Protein AF-A0ABC8T215-F1 (afdb_monomer_lite)

InterPro domains:
  IPR027417 P-loop containing nucleoside triphosphate hydrolase [G3DSA:3.40.50.300] (156-188)
  IPR051701 Mitochondrial Outer Membrane Translocase MSP1 Subfamily [PTHR45644] (25-192)

Radius of gyration: 30.31 Å; chains: 1; bounding box: 76×56×86 Å

pLDDT: mean 80.02, std 11.25, range [50.09, 96.06]

Secondary structure (DSSP, 8-state):
--HHHHHHHHHHHHHHHHHHHHHHHHHHHHHHHHHHHHHHHHHHHHHHHHHHHHHHHHHHHHTT---TTGGG---TT----HHHHHHHHHHHHHHHHHH-SS--TT-S---HHHHHHHHHHHHHHHH--SSSGGGT--SHHHHHHHTTPPPTTT----GGGS-S-HHHHHHHIIIIIHHHH-HHHHSS-STT-

Structure (mmCIF, N/CA/C/O backbone):
data_AF-A0ABC8T215-F1
#
_entry.id   AF-A0ABC8T215-F1
#
loop_
_atom_site.group_PDB
_atom_site.id
_atom_site.type_symbol
_atom_site.label_atom_id
_atom_site.label_alt_id
_atom_site.label_comp_id
_atom_site.label_asym_id
_atom_site.label_entity_id
_atom_site.label_seq_id
_atom_site.pdbx_PDB_ins_code
_atom_site.Cartn_x
_atom_site.Cartn_y
_atom_site.Cartn_z
_atom_site.occupancy
_atom_site.B_iso_or_equiv
_atom_site.au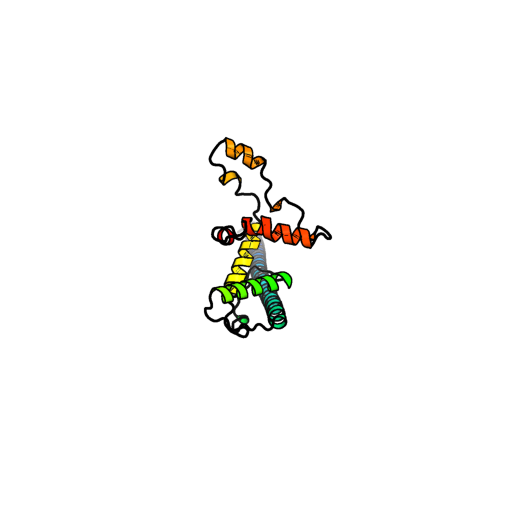th_seq_id
_atom_site.auth_comp_id
_atom_site.auth_asym_id
_atom_site.auth_atom_id
_atom_site.pdbx_PDB_model_num
ATOM 1 N N . MET A 1 1 ? -45.509 27.791 62.511 1.00 56.78 1 MET A N 1
ATOM 2 C CA . MET A 1 1 ? -45.184 27.344 61.139 1.00 56.78 1 MET A CA 1
ATOM 3 C C . MET A 1 1 ? -46.486 27.218 60.377 1.00 56.78 1 MET A C 1
ATOM 5 O O . MET A 1 1 ? -47.365 26.510 60.849 1.00 56.78 1 MET A O 1
ATOM 9 N N . THR A 1 2 ? -46.656 27.959 59.284 1.00 66.62 2 THR A N 1
ATOM 10 C CA . THR A 1 2 ? -47.876 27.914 58.463 1.00 66.62 2 THR A CA 1
ATOM 11 C C . THR A 1 2 ? -47.837 26.691 57.544 1.00 66.62 2 THR A C 1
ATOM 13 O O . THR A 1 2 ? -46.769 26.309 57.067 1.00 66.62 2 THR A O 1
ATOM 16 N N . LEU A 1 3 ? -48.988 26.067 57.284 1.00 64.69 3 LEU A N 1
ATOM 17 C CA . LEU A 1 3 ? -49.103 24.888 56.408 1.00 64.69 3 LEU A CA 1
ATOM 18 C C . LEU A 1 3 ? -48.486 25.119 55.015 1.00 64.69 3 LEU A C 1
ATOM 20 O O . LEU A 1 3 ? -47.914 24.196 54.444 1.00 64.69 3 LEU A O 1
ATOM 24 N N . GLU A 1 4 ? -48.497 26.358 54.519 1.00 67.12 4 GLU A N 1
ATOM 25 C CA . GLU A 1 4 ? -47.847 26.743 53.259 1.00 67.12 4 GLU A CA 1
ATOM 26 C C . GLU A 1 4 ? -46.318 26.597 53.283 1.00 67.12 4 GLU A C 1
ATOM 28 O O . GLU A 1 4 ? -45.726 26.144 52.304 1.00 67.12 4 GLU A O 1
ATOM 33 N N . THR A 1 5 ? -45.661 26.912 54.407 1.00 68.44 5 THR A N 1
ATOM 34 C CA . THR A 1 5 ? -44.199 26.743 54.533 1.00 68.44 5 THR A CA 1
ATOM 35 C C . THR A 1 5 ? -43.787 25.271 54.531 1.00 68.44 5 THR A C 1
ATOM 37 O O . THR A 1 5 ? -42.777 24.914 53.925 1.00 68.44 5 THR A O 1
ATOM 40 N N . LEU A 1 6 ? -44.603 24.401 55.134 1.00 64.12 6 LEU A N 1
ATOM 41 C CA . LEU A 1 6 ? -44.407 22.949 55.109 1.00 64.12 6 LEU A CA 1
ATOM 42 C C . LEU A 1 6 ? -44.653 22.368 53.712 1.00 64.12 6 LEU A C 1
ATOM 44 O O . LEU A 1 6 ? -43.887 21.521 53.257 1.00 64.12 6 LEU A O 1
ATOM 48 N N . PHE A 1 7 ? -45.682 22.849 53.011 1.00 70.44 7 PHE A N 1
ATOM 49 C CA . PHE A 1 7 ? -46.003 22.387 51.663 1.00 70.44 7 PHE A CA 1
ATOM 50 C C . PHE A 1 7 ? -44.918 22.781 50.649 1.00 70.44 7 PHE A C 1
ATOM 52 O O . PHE A 1 7 ? -44.464 21.940 49.878 1.00 70.44 7 PHE A O 1
ATOM 59 N N . SER A 1 8 ? -44.431 24.024 50.706 1.00 72.75 8 SER A N 1
ATOM 60 C CA . SER A 1 8 ? -43.348 24.520 49.844 1.00 72.75 8 SER A CA 1
ATOM 61 C C . SER A 1 8 ? -42.015 23.802 50.102 1.00 72.75 8 SER A C 1
ATOM 63 O O . SER A 1 8 ? -41.336 23.382 49.164 1.00 72.75 8 SER A O 1
ATOM 65 N N . SER A 1 9 ? -41.668 23.567 51.374 1.00 73.38 9 SER A N 1
ATOM 66 C CA . SER A 1 9 ? -40.451 22.834 51.749 1.00 73.38 9 SER A CA 1
ATOM 67 C C . SER A 1 9 ? -40.479 21.370 51.287 1.00 73.38 9 SER A C 1
ATOM 69 O O . SER A 1 9 ? -39.498 20.881 50.719 1.00 73.38 9 SER A O 1
ATOM 71 N N . ASN A 1 10 ? -41.614 20.681 51.448 1.00 77.19 10 ASN A N 1
ATOM 72 C CA . ASN A 1 10 ? -41.783 19.304 50.973 1.00 77.19 10 ASN A CA 1
ATOM 73 C C . ASN A 1 10 ? -41.814 19.210 49.439 1.00 77.19 10 ASN A C 1
ATOM 75 O O . ASN A 1 10 ? -41.289 18.259 48.865 1.00 77.19 10 ASN A O 1
ATOM 79 N N . PHE A 1 11 ? -42.378 20.209 48.758 1.00 80.38 11 PHE A N 1
ATOM 80 C CA . PHE A 1 11 ? -42.387 20.266 47.299 1.00 80.38 11 PHE A CA 1
ATOM 81 C C . PHE A 1 11 ? -40.968 20.428 46.731 1.00 80.38 11 PHE A C 1
ATOM 83 O O . PHE A 1 11 ? -40.556 19.668 45.855 1.00 80.38 11 PHE A O 1
ATOM 90 N N . PHE A 1 12 ? -40.185 21.369 47.266 1.00 75.00 12 PHE A N 1
ATOM 91 C CA . PHE A 1 12 ? -38.831 21.645 46.778 1.00 75.00 12 PHE A CA 1
ATOM 92 C C . PHE A 1 12 ? -37.864 20.477 47.035 1.00 75.00 12 PHE A C 1
ATOM 94 O O . PHE A 1 12 ? -37.028 20.154 46.191 1.00 75.00 12 PHE A O 1
ATOM 101 N N . THR A 1 13 ? -38.006 19.795 48.175 1.00 75.81 13 THR A N 1
ATOM 102 C CA . THR A 1 13 ? -37.209 18.601 48.503 1.00 75.81 13 THR A CA 1
ATOM 103 C C . THR A 1 13 ? -37.568 17.402 47.624 1.00 75.81 13 THR A C 1
ATOM 105 O O . THR A 1 13 ? -36.664 16.708 47.156 1.00 75.81 13 THR A O 1
ATOM 108 N N . PHE A 1 14 ? -38.854 17.183 47.330 1.00 79.38 14 PHE A N 1
ATOM 109 C CA . PHE A 1 14 ? -39.299 16.101 46.448 1.00 79.38 14 PHE A CA 1
ATOM 110 C C . PHE A 1 14 ? -38.802 16.285 45.007 1.00 79.38 14 PHE A C 1
ATOM 112 O O . PHE A 1 14 ? -38.178 15.381 44.448 1.00 79.38 14 PHE A O 1
ATOM 119 N N . PHE A 1 15 ? -38.997 17.471 44.422 1.00 73.75 15 PHE A N 1
ATOM 120 C CA . PHE A 1 15 ? -38.524 17.763 43.064 1.00 73.75 15 PHE A CA 1
ATOM 121 C C . PHE A 1 15 ? -36.993 17.785 42.966 1.00 73.75 15 PHE A C 1
ATOM 123 O O . PHE A 1 15 ? -36.441 17.261 42.000 1.00 73.75 15 PHE A O 1
ATOM 130 N N . GLY A 1 16 ? -36.293 18.305 43.982 1.00 75.06 16 GLY A N 1
ATOM 131 C CA . GLY A 1 16 ? -34.831 18.235 44.056 1.00 75.06 16 GLY A CA 1
ATOM 132 C C . GLY A 1 16 ? -34.307 16.795 44.117 1.00 75.06 16 GLY A C 1
ATOM 133 O O . GLY A 1 16 ? -33.322 16.464 43.457 1.00 75.06 16 GLY A O 1
ATOM 134 N N . SER A 1 17 ? -34.994 15.909 44.847 1.00 75.81 17 SER A N 1
ATOM 135 C CA . SER A 1 17 ? -34.664 14.480 44.893 1.00 75.81 17 SER A CA 1
ATOM 136 C C . SER A 1 17 ? -34.900 13.793 43.542 1.00 75.81 17 SER A C 1
ATOM 138 O O . SER A 1 17 ? -34.036 13.048 43.078 1.00 75.81 17 SER A O 1
ATOM 140 N N . MET A 1 18 ? -36.016 14.096 42.871 1.00 75.06 18 MET A N 1
ATOM 141 C CA . MET A 1 18 ? -36.360 13.548 41.553 1.00 75.06 18 MET A CA 1
ATOM 142 C C . MET A 1 18 ? -35.355 13.974 40.469 1.00 75.06 18 MET A C 1
ATOM 144 O O . MET A 1 18 ? -34.845 13.122 39.744 1.00 75.06 18 MET A O 1
ATOM 148 N N . ALA A 1 19 ? -34.976 15.256 40.429 1.00 72.19 19 ALA A N 1
ATOM 149 C CA . ALA A 1 19 ? -33.953 15.770 39.514 1.00 72.19 19 ALA A CA 1
ATOM 150 C C . ALA A 1 19 ? -32.553 15.184 39.794 1.00 72.19 19 ALA A C 1
ATOM 152 O O . ALA A 1 19 ? -31.769 14.950 38.870 1.00 72.19 19 ALA A O 1
ATOM 153 N N . GLY A 1 20 ? -32.228 14.913 41.065 1.00 70.62 20 GLY A N 1
ATOM 154 C CA . GLY A 1 20 ? -31.000 14.214 41.455 1.00 70.62 20 GLY A CA 1
ATOM 155 C C . GLY A 1 20 ? -30.987 12.740 41.029 1.00 70.62 20 GLY A C 1
ATOM 156 O O . GLY A 1 20 ? -29.956 12.230 40.590 1.00 70.62 20 GLY A O 1
ATOM 157 N N . LEU A 1 21 ? -32.134 12.060 41.109 1.00 73.31 21 LEU A N 1
ATOM 158 C CA . LEU A 1 21 ? -32.327 10.693 40.613 1.00 73.31 21 LEU A CA 1
ATOM 159 C C . LEU A 1 21 ? -32.207 10.616 39.084 1.00 73.31 21 LEU A C 1
ATOM 161 O O . LEU A 1 21 ? -31.536 9.713 38.586 1.00 73.31 21 LEU A O 1
ATOM 165 N N . GLU A 1 22 ? -32.791 11.566 38.350 1.00 71.12 22 GLU A N 1
ATOM 166 C CA . GLU A 1 22 ? -32.666 11.661 36.888 1.00 71.12 22 GLU A CA 1
ATOM 167 C C . GLU A 1 22 ? -31.228 11.948 36.441 1.00 71.12 22 GLU A C 1
ATOM 169 O O . GLU A 1 22 ? -30.714 11.237 35.580 1.00 71.12 22 GLU A O 1
ATOM 174 N N . ASN A 1 23 ? -30.529 12.900 37.073 1.00 71.12 23 ASN A N 1
ATOM 175 C CA . ASN A 1 23 ? -29.113 13.166 36.779 1.00 71.12 23 ASN A CA 1
ATOM 176 C C . ASN A 1 23 ? -28.223 11.951 37.060 1.00 71.12 23 ASN A C 1
ATOM 178 O O . ASN A 1 23 ? -27.369 11.592 36.252 1.00 71.12 23 ASN A O 1
ATOM 182 N N . LYS A 1 24 ? -28.447 11.263 38.184 1.00 74.00 24 LYS A N 1
ATOM 183 C CA . LYS A 1 24 ? -27.704 10.043 38.522 1.00 74.00 24 LYS A CA 1
ATOM 184 C C . LYS A 1 24 ? -27.986 8.906 37.534 1.00 74.00 24 LYS A C 1
ATOM 186 O O . LYS A 1 24 ? -27.103 8.088 37.278 1.00 74.00 24 LYS A O 1
ATOM 191 N N . LYS A 1 25 ? -29.203 8.845 36.987 1.00 76.81 25 LYS A N 1
ATOM 192 C CA . LYS A 1 25 ? -29.595 7.877 35.957 1.00 76.81 25 LYS A CA 1
ATOM 193 C C . LYS A 1 25 ? -28.922 8.188 34.613 1.00 76.81 25 LYS A C 1
ATOM 195 O O . LYS A 1 25 ? -28.359 7.265 34.036 1.00 76.81 25 LYS A O 1
ATOM 200 N N . MET A 1 26 ? -28.893 9.455 34.187 1.00 68.88 26 MET A N 1
ATOM 201 C CA . MET A 1 26 ? -28.175 9.900 32.981 1.00 68.88 26 MET A CA 1
ATOM 202 C C . MET A 1 26 ? -26.669 9.632 33.070 1.00 68.88 26 MET A C 1
ATOM 204 O O . MET A 1 26 ? -26.107 9.032 32.161 1.00 68.88 26 MET A O 1
ATOM 208 N N . GLN A 1 27 ? -26.025 9.965 34.195 1.00 76.56 27 GLN A N 1
ATOM 209 C CA . GLN A 1 27 ? -24.590 9.712 34.380 1.00 76.56 27 GLN A CA 1
ATOM 210 C C . GLN A 1 27 ? -24.249 8.218 34.259 1.00 76.56 27 GLN A C 1
ATOM 212 O O . GLN A 1 27 ? -23.263 7.835 33.634 1.00 76.56 27 GLN A O 1
ATOM 217 N N . LYS A 1 28 ? -25.099 7.352 34.828 1.00 81.25 28 LYS A N 1
ATOM 218 C CA . LYS A 1 28 ? -24.927 5.896 34.762 1.00 81.25 28 LYS A CA 1
ATOM 219 C C . LYS A 1 28 ? -25.089 5.354 33.336 1.00 81.25 28 LYS A C 1
ATOM 221 O O . LYS A 1 28 ? -24.429 4.380 32.982 1.00 81.25 28 LYS A O 1
ATOM 226 N N . GLU A 1 29 ? -25.972 5.953 32.542 1.00 85.81 29 GLU A N 1
ATOM 227 C CA . GLU A 1 29 ? -26.183 5.604 31.135 1.00 85.81 29 GLU A CA 1
ATOM 228 C C . GLU A 1 29 ? -25.007 6.053 30.255 1.00 85.81 29 GLU A C 1
ATOM 230 O O . GLU A 1 29 ? -24.531 5.267 29.437 1.00 85.81 29 GLU A O 1
ATOM 235 N N . GLU A 1 30 ? -24.459 7.250 30.483 1.00 85.25 30 GLU A N 1
ATOM 236 C CA . GLU A 1 30 ? -23.243 7.720 29.806 1.00 85.25 30 GLU A CA 1
ATOM 237 C C . GLU A 1 30 ? -22.021 6.845 30.121 1.00 85.25 30 GLU A C 1
ATOM 239 O O . GLU A 1 30 ? -21.269 6.474 29.215 1.00 85.25 30 GLU A O 1
ATOM 244 N N . ASP A 1 31 ? -21.832 6.457 31.386 1.00 88.69 31 ASP A N 1
ATOM 245 C CA . ASP A 1 31 ? -20.744 5.561 31.794 1.00 88.69 31 ASP A CA 1
ATOM 246 C C . ASP A 1 31 ? -20.887 4.165 31.168 1.00 88.69 31 ASP A C 1
ATOM 248 O O . ASP A 1 31 ? -19.897 3.558 30.734 1.00 88.69 31 ASP A O 1
ATOM 252 N N . LEU A 1 32 ? -22.122 3.662 31.073 1.00 89.56 32 LEU A N 1
ATOM 253 C CA . LEU A 1 32 ? -22.427 2.408 30.390 1.00 89.56 32 LEU A CA 1
ATOM 254 C C . LEU A 1 32 ? -22.115 2.510 28.892 1.00 89.56 32 LEU A C 1
ATOM 256 O O . LEU A 1 32 ? -21.432 1.636 28.356 1.00 89.56 32 LEU A O 1
ATOM 260 N N . LEU A 1 33 ? -22.540 3.592 28.235 1.00 87.56 33 LEU A N 1
ATOM 261 C CA . LEU A 1 33 ? -22.282 3.839 26.817 1.00 87.56 33 LEU A CA 1
ATOM 262 C C . LEU A 1 33 ? -20.782 3.965 26.534 1.00 87.56 33 LEU A C 1
ATOM 264 O O . LEU A 1 33 ? -20.272 3.395 25.571 1.00 87.56 33 LEU A O 1
ATOM 268 N N . ARG A 1 34 ? -20.042 4.657 27.403 1.00 89.25 34 ARG A N 1
ATOM 269 C CA . ARG A 1 34 ? -18.585 4.780 27.303 1.00 89.25 34 ARG A CA 1
ATOM 270 C C . ARG A 1 34 ? -17.894 3.426 27.429 1.00 89.25 34 ARG A C 1
ATOM 272 O O . ARG A 1 34 ? -16.933 3.163 26.709 1.00 89.25 34 ARG A O 1
ATOM 279 N N . THR A 1 35 ? -18.361 2.582 28.343 1.00 91.94 35 THR A N 1
ATOM 280 C CA . THR A 1 35 ? -17.820 1.231 28.542 1.00 91.94 35 THR A CA 1
ATOM 281 C C . THR A 1 35 ? -18.122 0.345 27.336 1.00 91.94 35 THR A C 1
ATOM 283 O O . THR A 1 35 ? -17.221 -0.311 26.821 1.00 91.94 35 THR A O 1
ATOM 286 N N . PHE A 1 36 ? -19.353 0.402 26.825 1.00 92.44 36 PHE A N 1
ATOM 287 C CA . PHE A 1 36 ? -19.765 -0.316 25.625 1.00 92.44 36 PHE A CA 1
ATOM 288 C C . PHE A 1 36 ? -18.961 0.109 24.390 1.00 92.44 36 PHE A C 1
ATOM 290 O O . PHE A 1 36 ? -18.405 -0.742 23.707 1.00 92.44 36 PHE A O 1
ATOM 297 N N . ASN A 1 37 ? -18.804 1.412 24.141 1.00 92.00 37 ASN A N 1
ATOM 298 C CA . ASN A 1 37 ? -18.012 1.912 23.012 1.00 92.00 37 ASN A CA 1
ATOM 299 C C . ASN A 1 37 ? -16.548 1.463 23.087 1.00 92.00 37 ASN A C 1
ATOM 301 O O . ASN A 1 37 ? -15.966 1.086 22.074 1.00 92.00 37 ASN A O 1
ATOM 305 N N . LYS A 1 38 ? -15.949 1.461 24.286 1.00 93.69 38 LYS A N 1
ATOM 306 C CA . LYS A 1 38 ? -14.595 0.923 24.478 1.00 93.69 38 LYS A CA 1
ATOM 307 C C . LYS A 1 38 ? -14.518 -0.564 24.140 1.00 93.69 38 LYS A C 1
ATOM 309 O O . LYS A 1 38 ? -13.562 -0.968 23.487 1.00 93.69 38 LYS A O 1
ATOM 314 N N . GLN A 1 39 ? -15.513 -1.345 24.562 1.00 93.88 39 GLN A N 1
ATOM 315 C CA . GLN A 1 39 ? -15.586 -2.772 24.256 1.00 93.88 39 GLN A CA 1
ATOM 316 C C . GLN A 1 39 ? -15.722 -3.013 22.751 1.00 93.88 39 GLN A C 1
ATOM 318 O O . GLN A 1 39 ? -14.976 -3.806 22.194 1.00 93.88 39 GLN A O 1
ATOM 323 N N . VAL A 1 40 ? -16.614 -2.280 22.080 1.00 93.06 40 VAL A N 1
ATOM 324 C CA . VAL A 1 40 ? -16.817 -2.385 20.628 1.00 93.06 40 VAL A CA 1
ATOM 325 C C . VAL A 1 40 ? -15.536 -2.062 19.862 1.00 93.06 40 VAL A C 1
ATOM 327 O O . VAL A 1 40 ? -15.201 -2.763 18.910 1.00 93.06 40 VAL A O 1
ATOM 330 N N . GLU A 1 41 ? -14.793 -1.033 20.273 1.00 89.19 41 GLU A N 1
ATOM 331 C CA . GLU A 1 41 ? -13.520 -0.692 19.633 1.00 89.19 41 GLU A CA 1
ATOM 332 C C . GLU A 1 41 ? -12.417 -1.729 19.893 1.00 89.19 41 GLU A C 1
ATOM 334 O O . GLU A 1 41 ? -11.606 -1.987 19.006 1.00 89.19 41 GLU A O 1
ATOM 339 N N . GLU A 1 42 ? -12.379 -2.350 21.074 1.00 90.50 42 GLU A N 1
ATOM 340 C CA . GLU A 1 42 ? -11.470 -3.470 21.354 1.00 90.50 42 GLU A CA 1
ATOM 341 C C . GLU A 1 42 ? -11.822 -4.696 20.502 1.00 90.50 42 GLU A C 1
ATOM 343 O O . GLU A 1 42 ? -10.974 -5.217 19.778 1.00 90.50 42 GLU A O 1
ATOM 348 N N . ASP A 1 43 ? -13.091 -5.103 20.501 1.00 91.38 43 ASP A N 1
AT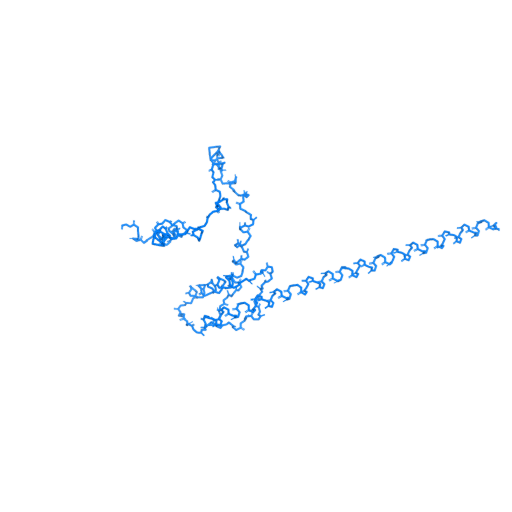OM 349 C CA . ASP A 1 43 ? -13.569 -6.240 19.716 1.00 91.38 43 ASP A CA 1
ATOM 350 C C . ASP A 1 43 ? -13.305 -6.016 18.222 1.00 91.38 43 ASP A C 1
ATOM 352 O O . ASP A 1 43 ? -12.845 -6.917 17.516 1.00 91.38 43 ASP A O 1
ATOM 356 N N . ARG A 1 44 ? -13.509 -4.783 17.742 1.00 89.62 44 ARG A N 1
ATOM 357 C CA . ARG A 1 44 ? -13.170 -4.379 16.378 1.00 89.62 44 ARG A CA 1
ATOM 358 C C . ARG A 1 44 ? -11.682 -4.568 16.084 1.00 89.62 44 ARG A C 1
ATOM 360 O O . ARG A 1 44 ? -11.356 -5.127 15.034 1.00 89.62 44 ARG A O 1
ATOM 367 N N . ARG A 1 45 ? -10.781 -4.120 16.969 1.00 88.56 45 ARG A N 1
ATOM 368 C CA . ARG A 1 45 ? -9.328 -4.314 16.799 1.00 88.56 45 ARG A CA 1
ATOM 369 C C . ARG A 1 45 ? -8.965 -5.792 16.742 1.00 88.56 45 ARG A C 1
ATOM 371 O O . ARG A 1 45 ? -8.252 -6.203 15.829 1.00 88.56 45 ARG A O 1
ATOM 378 N N . ILE A 1 46 ? -9.512 -6.600 17.648 1.00 88.38 46 ILE A N 1
ATOM 379 C CA . ILE A 1 46 ? -9.255 -8.044 17.707 1.00 88.38 46 ILE A CA 1
ATOM 380 C C . ILE A 1 46 ? -9.713 -8.738 16.420 1.00 88.38 46 ILE A C 1
ATOM 382 O O . ILE A 1 46 ? -8.970 -9.543 15.857 1.00 88.38 46 ILE A O 1
ATOM 386 N N . VAL A 1 47 ? -10.920 -8.432 15.934 1.00 90.31 47 VAL A N 1
ATOM 387 C CA . VAL A 1 47 ? -11.460 -9.024 14.699 1.00 90.31 47 VAL A CA 1
ATOM 388 C C . VAL A 1 47 ? -10.592 -8.669 13.494 1.00 90.31 47 VAL A C 1
ATOM 390 O O . VAL A 1 47 ? -10.255 -9.553 12.707 1.00 90.31 47 VAL A O 1
ATOM 393 N N . ILE A 1 48 ? -10.192 -7.401 13.364 1.00 90.12 48 ILE A N 1
ATOM 394 C CA . ILE A 1 48 ? -9.332 -6.951 12.263 1.00 90.12 48 ILE A CA 1
ATOM 395 C C . ILE A 1 48 ? -7.959 -7.624 12.343 1.00 90.12 48 ILE A C 1
ATOM 397 O O . ILE A 1 48 ? -7.506 -8.174 11.343 1.00 90.12 48 ILE A O 1
ATOM 401 N N . SER A 1 49 ? -7.331 -7.647 13.520 1.00 89.00 49 SER A N 1
ATOM 402 C CA . SER A 1 49 ? -6.020 -8.273 13.715 1.00 89.00 49 SER A CA 1
ATOM 403 C C . SER A 1 49 ? -6.048 -9.765 13.364 1.00 89.00 49 SER A C 1
ATOM 405 O O . SER A 1 49 ? -5.240 -10.234 12.565 1.00 89.00 49 SER A O 1
ATOM 407 N N . ARG A 1 50 ? -7.059 -10.507 13.836 1.00 89.38 50 ARG A N 1
ATOM 408 C CA . ARG A 1 50 ? -7.247 -11.923 13.473 1.00 89.38 50 ARG A CA 1
ATOM 409 C C . ARG A 1 50 ? -7.459 -12.120 11.973 1.00 89.38 50 ARG A C 1
ATOM 411 O O . ARG A 1 50 ? -6.877 -13.029 11.389 1.00 89.38 50 ARG A O 1
ATOM 418 N N . SER A 1 51 ? -8.269 -11.269 11.343 1.00 91.31 51 SER A N 1
ATOM 419 C CA . SER A 1 51 ? -8.481 -11.314 9.893 1.00 91.31 51 SER A CA 1
ATOM 420 C C . SER A 1 51 ? -7.179 -11.068 9.126 1.00 91.31 51 SER A C 1
ATOM 422 O O . SER A 1 51 ? -6.882 -11.789 8.179 1.00 91.31 51 SER A O 1
ATOM 424 N N . ASN A 1 52 ? -6.389 -10.081 9.547 1.00 91.81 52 ASN A N 1
ATOM 425 C CA . ASN A 1 52 ? -5.103 -9.748 8.942 1.00 91.81 52 ASN A CA 1
ATOM 426 C C . ASN A 1 52 ? -4.102 -10.903 9.063 1.00 91.81 52 ASN A C 1
ATOM 428 O O . ASN A 1 52 ? -3.438 -11.238 8.084 1.00 91.81 52 ASN A O 1
ATOM 432 N N . LEU A 1 53 ? -4.014 -11.524 10.244 1.00 88.88 53 LEU A N 1
ATOM 433 C CA . LEU A 1 53 ? -3.158 -12.685 10.485 1.00 88.88 53 LEU A CA 1
ATOM 434 C C . LEU A 1 53 ? -3.543 -13.870 9.597 1.00 88.88 53 LEU A C 1
ATOM 436 O O . LEU A 1 53 ? -2.663 -14.498 9.016 1.00 88.88 53 LEU A O 1
ATOM 440 N N . ASN A 1 54 ? -4.841 -14.135 9.435 1.00 90.12 54 ASN A N 1
ATOM 441 C CA . ASN A 1 54 ? -5.319 -15.195 8.547 1.00 90.12 54 ASN A CA 1
ATOM 442 C C . ASN A 1 54 ? -4.925 -14.943 7.082 1.00 90.12 54 ASN A C 1
ATOM 444 O O . ASN A 1 54 ? -4.470 -15.861 6.403 1.00 90.12 54 ASN A O 1
ATOM 448 N N . GLU A 1 55 ? -5.066 -13.707 6.593 1.00 91.44 55 GLU A N 1
ATOM 449 C CA . GLU A 1 55 ? -4.657 -13.346 5.228 1.00 91.44 55 GLU A CA 1
ATOM 450 C C . GLU A 1 55 ? -3.140 -13.469 5.029 1.00 91.44 55 GLU A C 1
ATOM 452 O O . GLU A 1 55 ? -2.694 -13.997 4.010 1.00 91.44 55 GLU A O 1
ATOM 457 N N . LEU A 1 56 ? -2.336 -13.035 6.008 1.00 88.88 56 LEU A N 1
ATOM 458 C CA . LEU A 1 56 ? -0.882 -13.209 5.970 1.00 88.88 56 LEU A CA 1
ATOM 459 C C . LEU A 1 56 ? -0.503 -14.688 5.958 1.00 88.88 56 LEU A C 1
ATOM 461 O O . LEU A 1 56 ? 0.269 -15.098 5.098 1.00 88.88 56 LEU A O 1
ATOM 465 N N . HIS A 1 57 ? -1.084 -15.492 6.850 1.00 87.81 57 HIS A N 1
ATOM 466 C CA . HIS A 1 57 ? -0.831 -16.930 6.904 1.00 87.81 57 HIS A CA 1
ATOM 467 C C . HIS A 1 57 ? -1.135 -17.599 5.563 1.00 87.81 57 HIS A C 1
ATOM 469 O O . HIS A 1 57 ? -0.308 -18.342 5.043 1.00 87.81 57 HIS A O 1
ATOM 475 N N . LYS A 1 58 ? -2.288 -17.287 4.963 1.00 90.69 58 LYS A N 1
ATOM 476 C CA . LYS A 1 58 ? -2.693 -17.834 3.666 1.00 90.69 58 LYS A CA 1
ATOM 477 C C . LYS A 1 58 ? -1.694 -17.499 2.558 1.00 90.69 58 LYS A C 1
ATOM 479 O O . LYS A 1 58 ? -1.295 -18.379 1.806 1.00 90.69 58 LYS A O 1
ATOM 484 N N . VAL A 1 59 ? -1.271 -16.240 2.460 1.00 90.38 59 VAL A N 1
ATOM 485 C CA . VAL A 1 59 ? -0.289 -15.804 1.452 1.00 90.38 59 VAL A CA 1
ATOM 486 C C . VAL A 1 59 ? 1.081 -16.441 1.686 1.00 90.38 59 VAL A C 1
ATOM 488 O O . VAL A 1 59 ? 1.779 -16.786 0.737 1.00 90.38 59 VAL A O 1
ATOM 491 N N . MET A 1 60 ? 1.485 -16.593 2.945 1.00 85.75 60 MET A N 1
ATOM 492 C CA . MET A 1 60 ? 2.750 -17.234 3.290 1.00 85.75 60 MET A CA 1
ATOM 493 C C . MET A 1 60 ? 2.741 -18.722 2.934 1.00 85.75 60 MET A C 1
ATOM 495 O O . MET A 1 60 ? 3.697 -19.196 2.325 1.00 85.75 60 MET A O 1
ATOM 499 N N . GLU A 1 61 ? 1.642 -19.422 3.217 1.00 86.00 61 GLU A N 1
ATOM 500 C CA . GLU A 1 61 ? 1.431 -20.821 2.836 1.00 86.00 61 GLU A CA 1
ATOM 501 C C . GLU A 1 61 ? 1.437 -21.002 1.308 1.00 86.00 61 GLU A C 1
ATOM 503 O O . GLU A 1 61 ? 2.138 -21.874 0.800 1.00 86.00 61 GLU A O 1
ATOM 508 N N . GLU A 1 62 ? 0.757 -20.119 0.562 1.00 88.75 62 GLU A N 1
ATOM 509 C CA . GLU A 1 62 ? 0.768 -20.101 -0.914 1.00 88.75 62 GLU A CA 1
ATOM 510 C C . GLU A 1 62 ? 2.185 -19.926 -1.508 1.00 88.75 62 GLU A C 1
ATOM 512 O O . GLU A 1 62 ? 2.432 -20.319 -2.649 1.00 88.75 62 GLU A O 1
ATOM 517 N N . HIS A 1 63 ? 3.123 -19.345 -0.755 1.00 83.69 63 HIS A N 1
ATOM 518 C CA . HIS A 1 63 ? 4.496 -19.079 -1.193 1.00 83.69 63 HIS A CA 1
ATOM 519 C C . HIS A 1 63 ? 5.561 -19.940 -0.498 1.00 83.69 63 HIS A C 1
ATOM 521 O O . HIS A 1 63 ? 6.751 -19.650 -0.650 1.00 83.69 63 HIS A O 1
ATOM 527 N N . GLU A 1 64 ? 5.151 -20.982 0.233 1.00 81.50 64 GLU A N 1
ATOM 528 C CA . GLU A 1 64 ? 6.034 -21.886 0.988 1.00 81.50 64 GLU A CA 1
ATOM 529 C C . GLU A 1 64 ? 6.933 -21.154 2.010 1.00 81.50 64 GLU A C 1
ATOM 531 O O . GLU A 1 64 ? 8.087 -21.525 2.233 1.00 81.50 64 GLU A O 1
ATOM 536 N N . LEU A 1 65 ? 6.419 -20.087 2.632 1.00 78.00 65 LEU A N 1
ATOM 537 C CA . LEU A 1 65 ? 7.127 -19.275 3.627 1.00 78.00 65 LEU A CA 1
ATOM 538 C C . LEU A 1 65 ? 6.605 -19.571 5.038 1.00 78.00 65 LEU A C 1
ATOM 540 O O . LEU A 1 65 ? 5.399 -19.656 5.253 1.00 78.00 65 LEU A O 1
ATOM 544 N N . SER A 1 66 ? 7.499 -19.636 6.025 1.00 70.12 66 SER A N 1
ATOM 545 C CA . SER A 1 66 ? 7.139 -19.779 7.443 1.00 70.12 66 SER A CA 1
ATOM 546 C C . SER A 1 66 ? 7.714 -18.640 8.284 1.00 70.12 66 SER A C 1
ATOM 548 O O . SER A 1 66 ? 8.892 -18.311 8.160 1.00 70.12 66 SER A O 1
ATOM 550 N N . CYS A 1 67 ? 6.903 -18.060 9.170 1.00 68.69 67 CYS A N 1
ATOM 551 C CA . CYS A 1 67 ? 7.332 -17.086 10.177 1.00 68.69 67 CYS A CA 1
ATOM 552 C C . CYS A 1 67 ? 6.949 -17.624 11.557 1.00 68.69 67 CYS A C 1
ATOM 554 O O . CYS A 1 67 ? 5.782 -17.942 11.783 1.00 68.69 67 CYS A O 1
ATOM 556 N N . MET A 1 68 ? 7.928 -17.750 12.456 1.00 64.56 68 MET A N 1
ATOM 557 C CA . MET A 1 68 ? 7.715 -18.258 13.817 1.00 64.56 68 MET A CA 1
ATOM 558 C C . MET A 1 68 ? 6.970 -17.249 14.704 1.00 64.56 68 MET A C 1
ATOM 560 O O . MET A 1 68 ? 6.165 -17.651 15.539 1.00 64.56 68 MET A O 1
ATOM 564 N N . ASP A 1 69 ? 7.131 -15.951 14.437 1.00 66.81 69 ASP A N 1
ATOM 565 C CA . ASP A 1 69 ? 6.542 -14.866 15.230 1.00 66.81 69 ASP A CA 1
ATOM 566 C C . ASP A 1 69 ? 5.280 -14.246 14.619 1.00 66.81 69 ASP A C 1
ATOM 568 O O . ASP A 1 69 ? 4.877 -13.147 15.001 1.00 66.81 69 ASP A O 1
ATOM 572 N N . LEU A 1 70 ? 4.593 -14.948 13.706 1.00 72.25 70 LEU A N 1
ATOM 573 C CA . LEU A 1 70 ? 3.402 -14.404 13.040 1.00 72.25 70 LEU A CA 1
ATOM 574 C C . LEU A 1 70 ? 2.314 -13.973 14.043 1.00 72.25 70 LEU A C 1
ATOM 576 O O . LEU A 1 70 ? 1.627 -12.986 13.813 1.00 72.25 70 LEU A O 1
ATOM 580 N N . LEU A 1 71 ? 2.198 -14.661 15.183 1.00 67.94 71 LEU A N 1
ATOM 581 C CA . LEU A 1 71 ? 1.229 -14.354 16.244 1.00 67.94 71 LEU A CA 1
ATOM 582 C C . LEU A 1 71 ? 1.517 -13.046 17.002 1.00 67.94 71 LEU A C 1
ATOM 584 O O . LEU A 1 71 ? 0.601 -12.500 17.615 1.00 67.94 71 LEU A O 1
ATOM 588 N N . HIS A 1 72 ? 2.754 -12.544 16.962 1.00 71.00 72 HIS A N 1
ATOM 589 C CA . HIS A 1 72 ? 3.164 -11.307 17.637 1.00 71.00 72 HIS A CA 1
ATOM 590 C C . HIS A 1 72 ? 3.144 -10.085 16.715 1.00 71.00 72 HIS A C 1
ATOM 592 O O . HIS A 1 72 ? 3.365 -8.965 17.171 1.00 71.00 72 HIS A O 1
ATOM 598 N N . VAL A 1 73 ? 2.858 -10.278 15.426 1.00 76.19 73 VAL A N 1
ATOM 599 C CA . VAL A 1 73 ? 2.872 -9.197 14.444 1.00 76.19 73 VAL A CA 1
ATOM 600 C C . VAL A 1 73 ? 1.776 -8.181 14.759 1.00 76.19 73 VAL A C 1
ATOM 602 O O . VAL A 1 73 ? 0.581 -8.462 14.646 1.00 76.19 73 VAL A O 1
ATOM 605 N N . ASN A 1 74 ? 2.189 -6.961 15.105 1.00 77.25 74 ASN A N 1
ATOM 606 C CA . ASN A 1 74 ? 1.263 -5.856 15.295 1.00 77.25 74 ASN A CA 1
ATOM 607 C C . ASN A 1 74 ? 0.708 -5.389 13.937 1.00 77.25 74 ASN A C 1
ATOM 609 O O . ASN A 1 74 ? 1.445 -4.886 13.088 1.00 77.25 74 ASN A O 1
ATOM 613 N N . THR A 1 75 ? -0.602 -5.546 13.735 1.00 79.19 75 THR A N 1
ATOM 614 C CA . THR A 1 75 ? -1.315 -5.081 12.530 1.00 79.19 75 THR A CA 1
ATOM 615 C C . THR A 1 75 ? -2.292 -3.939 12.820 1.00 79.19 75 THR A C 1
ATOM 617 O O . THR A 1 75 ? -3.169 -3.642 12.001 1.00 79.19 75 THR A O 1
ATOM 620 N N . ASP A 1 76 ? -2.148 -3.278 13.971 1.00 78.31 76 ASP A N 1
ATOM 621 C CA . ASP A 1 76 ? -3.047 -2.215 14.402 1.00 78.31 76 ASP A CA 1
ATOM 622 C C . ASP A 1 76 ? -3.143 -1.092 13.362 1.00 78.31 76 ASP A C 1
ATOM 624 O O . ASP A 1 76 ? -2.162 -0.641 12.767 1.00 78.31 76 ASP A O 1
ATOM 628 N N . GLY A 1 77 ? -4.372 -0.637 13.118 1.00 75.94 77 GLY A N 1
ATOM 629 C CA . GLY A 1 77 ? -4.652 0.447 12.176 1.00 75.94 77 GLY A CA 1
ATOM 630 C C . GLY A 1 77 ? -4.568 0.069 10.693 1.00 75.94 77 GLY A C 1
ATOM 631 O O . GLY A 1 77 ? -4.777 0.942 9.850 1.00 75.94 77 GLY A O 1
ATOM 632 N N . VAL A 1 78 ? -4.319 -1.201 10.351 1.00 83.56 78 VAL A N 1
ATOM 633 C CA . VAL A 1 78 ? -4.261 -1.683 8.962 1.00 83.56 78 VAL A CA 1
ATOM 634 C C . VAL A 1 78 ? -5.362 -2.705 8.700 1.00 83.56 78 VAL A C 1
ATOM 636 O O . VAL A 1 78 ? -5.668 -3.543 9.538 1.00 83.56 78 VAL A O 1
ATOM 639 N N . ILE A 1 79 ? -5.950 -2.657 7.503 1.00 86.50 79 ILE A N 1
ATOM 640 C CA . ILE A 1 79 ? -6.821 -3.721 6.989 1.00 86.50 79 ILE A CA 1
ATOM 641 C C . ILE A 1 79 ? -6.118 -4.347 5.786 1.00 86.50 79 ILE A C 1
ATOM 643 O O . ILE A 1 79 ? -5.933 -3.687 4.751 1.00 86.50 79 ILE A O 1
ATOM 647 N N . LEU A 1 80 ? -5.716 -5.608 5.935 1.00 87.62 80 LEU A N 1
ATOM 648 C CA . LEU A 1 80 ? -5.057 -6.394 4.903 1.00 87.62 80 LEU A CA 1
ATOM 649 C C . LEU A 1 80 ? -6.102 -7.090 4.031 1.00 87.62 80 LEU A C 1
ATOM 651 O O . LEU A 1 80 ? -6.945 -7.846 4.494 1.00 87.62 80 LEU A O 1
ATOM 655 N N . THR A 1 81 ? -6.024 -6.819 2.734 1.00 89.69 81 THR A N 1
ATOM 656 C CA . THR A 1 81 ? -6.624 -7.668 1.698 1.00 89.69 81 THR A CA 1
ATOM 657 C C . THR A 1 81 ? -5.543 -8.612 1.182 1.00 89.69 81 THR A C 1
ATOM 659 O O . THR A 1 81 ? -4.362 -8.287 1.331 1.00 89.69 81 THR A O 1
ATOM 662 N N . LYS A 1 82 ? -5.908 -9.696 0.486 1.00 89.94 82 LYS A N 1
ATOM 663 C CA . LYS A 1 82 ? -4.939 -10.607 -0.152 1.00 89.94 82 LYS A CA 1
ATOM 664 C C . LYS A 1 82 ? -3.807 -9.866 -0.889 1.00 89.94 82 LYS A C 1
ATOM 666 O O . LYS A 1 82 ? -2.635 -10.078 -0.600 1.00 89.94 82 LYS A O 1
ATOM 671 N N . ARG A 1 83 ? -4.147 -8.883 -1.735 1.00 88.56 83 ARG A N 1
ATOM 672 C CA . ARG A 1 83 ? -3.165 -8.066 -2.484 1.00 88.56 83 ARG A CA 1
ATOM 673 C C . ARG A 1 83 ? -2.225 -7.259 -1.576 1.00 88.56 83 ARG A C 1
ATOM 675 O O . ARG A 1 83 ? -1.056 -7.065 -1.902 1.00 88.56 83 ARG A O 1
ATOM 682 N N . LYS A 1 84 ? -2.726 -6.727 -0.455 1.00 89.88 84 LYS A N 1
ATOM 683 C CA . LYS A 1 84 ? -1.885 -6.003 0.515 1.00 89.88 84 LYS A CA 1
ATOM 684 C C . LYS A 1 84 ? -0.990 -6.966 1.294 1.00 89.88 84 LYS A C 1
ATOM 686 O O . LYS A 1 84 ? 0.168 -6.634 1.517 1.00 89.88 84 LYS A O 1
ATOM 691 N N . ALA A 1 85 ? -1.502 -8.140 1.658 1.00 90.56 85 ALA A N 1
ATOM 692 C CA . ALA A 1 85 ? -0.740 -9.185 2.331 1.00 90.56 85 ALA A CA 1
ATOM 693 C C . ALA A 1 85 ? 0.421 -9.689 1.454 1.00 90.56 85 ALA A C 1
ATOM 695 O O . ALA A 1 85 ? 1.560 -9.668 1.907 1.00 90.56 85 ALA A O 1
ATOM 696 N N . GLU A 1 86 ? 0.181 -9.998 0.174 1.00 90.31 86 GLU A N 1
ATOM 697 C CA . GLU A 1 86 ? 1.227 -10.347 -0.813 1.00 90.31 86 GLU A CA 1
ATOM 698 C C . GLU A 1 86 ? 2.336 -9.295 -0.878 1.00 90.31 86 GLU A C 1
ATOM 700 O O . GLU A 1 86 ? 3.526 -9.610 -0.885 1.00 90.31 86 GLU A O 1
ATOM 705 N N . LYS A 1 87 ? 1.951 -8.019 -0.871 1.00 90.12 87 LYS A N 1
ATOM 706 C CA . LYS A 1 87 ? 2.894 -6.903 -0.912 1.00 90.12 87 LYS A CA 1
ATOM 707 C C . LYS A 1 87 ? 3.728 -6.788 0.366 1.00 90.12 87 LYS A C 1
ATOM 709 O O . LYS A 1 87 ? 4.937 -6.591 0.273 1.00 90.12 87 LYS A O 1
ATOM 714 N N . VAL A 1 88 ? 3.108 -6.940 1.538 1.00 89.50 88 VAL A N 1
ATOM 715 C CA . VAL A 1 88 ? 3.797 -6.950 2.842 1.00 89.50 88 VAL A CA 1
ATOM 716 C C . VAL A 1 88 ? 4.778 -8.117 2.921 1.00 89.50 88 VAL A C 1
ATOM 718 O O . VAL A 1 88 ? 5.947 -7.906 3.238 1.00 89.50 88 VAL A O 1
ATOM 721 N N . VAL A 1 89 ? 4.341 -9.324 2.558 1.00 88.81 89 VAL A N 1
ATOM 722 C CA . VAL A 1 89 ? 5.189 -10.524 2.521 1.00 88.81 89 VAL A CA 1
ATOM 723 C C . VAL A 1 89 ? 6.345 -10.339 1.536 1.00 88.81 89 VAL A C 1
ATOM 725 O O . VAL A 1 89 ? 7.495 -10.624 1.868 1.00 88.81 89 VAL A O 1
ATOM 728 N N . GLY A 1 90 ? 6.080 -9.777 0.354 1.00 88.12 90 GLY A N 1
ATOM 729 C CA . GLY A 1 90 ? 7.106 -9.459 -0.638 1.00 88.12 90 GLY A CA 1
ATOM 730 C C . GLY A 1 90 ? 8.152 -8.467 -0.122 1.00 88.12 90 GLY A C 1
ATOM 731 O O . GLY A 1 90 ? 9.348 -8.665 -0.334 1.00 88.12 90 GLY A O 1
ATOM 732 N N . TRP A 1 91 ? 7.734 -7.426 0.600 1.00 88.12 91 TRP A N 1
ATOM 733 C CA . TRP A 1 91 ? 8.653 -6.480 1.235 1.00 88.12 91 TRP A CA 1
ATOM 734 C C . TRP A 1 91 ? 9.455 -7.094 2.375 1.00 88.12 91 TRP A C 1
ATOM 736 O O . TRP A 1 91 ? 10.652 -6.830 2.467 1.00 88.12 91 TRP A O 1
ATOM 746 N N . ALA A 1 92 ? 8.827 -7.914 3.218 1.00 86.31 92 ALA A N 1
ATOM 747 C CA . ALA A 1 92 ? 9.513 -8.620 4.295 1.00 86.31 92 ALA A CA 1
ATOM 748 C C . ALA A 1 92 ? 10.576 -9.574 3.725 1.00 86.31 92 ALA A C 1
ATOM 750 O O . ALA A 1 92 ? 11.724 -9.565 4.164 1.00 86.31 92 ALA A O 1
ATOM 751 N N . LYS A 1 93 ? 10.235 -10.314 2.663 1.00 83.75 93 LYS A N 1
ATOM 752 C CA . LYS A 1 93 ? 11.169 -11.177 1.931 1.00 83.75 93 LYS A CA 1
ATOM 753 C C . LYS A 1 93 ? 12.295 -10.383 1.276 1.00 83.75 93 LYS A C 1
ATOM 755 O O . LYS A 1 93 ? 13.450 -10.775 1.373 1.00 83.75 93 LYS A O 1
ATOM 760 N N . ASN A 1 94 ? 11.990 -9.261 0.623 1.00 85.25 94 ASN A N 1
ATOM 761 C CA . ASN A 1 94 ? 13.015 -8.412 0.016 1.00 85.25 94 ASN A CA 1
ATOM 762 C C . ASN A 1 94 ? 13.986 -7.855 1.066 1.00 85.25 94 ASN A C 1
ATOM 764 O O . ASN A 1 94 ? 15.193 -7.873 0.842 1.00 85.25 94 ASN A O 1
ATOM 768 N N . HIS A 1 95 ? 13.459 -7.421 2.212 1.00 82.94 95 HIS A N 1
ATOM 769 C CA . HIS A 1 95 ? 14.269 -6.964 3.331 1.00 82.94 95 HIS A CA 1
ATOM 770 C C . HIS A 1 95 ? 15.205 -8.074 3.818 1.00 82.94 95 HIS A C 1
ATOM 772 O O . HIS A 1 95 ? 16.412 -7.856 3.845 1.00 82.94 95 HIS A O 1
ATOM 778 N N . TYR A 1 96 ? 14.671 -9.272 4.080 1.00 80.56 96 TYR A N 1
ATOM 779 C CA . TYR A 1 96 ? 15.455 -10.455 4.447 1.00 80.56 96 TYR A CA 1
ATOM 780 C C . TYR A 1 96 ? 16.583 -10.737 3.443 1.00 80.56 96 TYR A C 1
ATOM 782 O O . TYR A 1 96 ? 17.747 -10.837 3.823 1.00 80.56 96 TYR A O 1
ATOM 790 N N . LEU A 1 97 ? 16.266 -10.780 2.143 1.00 80.31 97 LEU A N 1
ATOM 791 C CA . LEU A 1 97 ? 17.255 -11.027 1.089 1.00 80.31 97 LEU A CA 1
ATOM 792 C C . LEU A 1 97 ? 18.346 -9.950 1.030 1.00 80.31 97 LEU A C 1
ATOM 794 O O . LEU A 1 97 ? 19.472 -10.255 0.655 1.00 80.31 97 LEU A O 1
ATOM 798 N N . SER A 1 98 ? 18.023 -8.704 1.381 1.00 78.06 98 SER A N 1
ATOM 799 C CA . SER A 1 98 ? 19.004 -7.616 1.423 1.00 78.06 98 SER A CA 1
ATOM 800 C C . SER A 1 98 ? 19.885 -7.640 2.674 1.00 78.06 98 SER A C 1
ATOM 802 O O . SER A 1 98 ? 21.032 -7.207 2.614 1.00 78.06 98 SER A O 1
ATOM 804 N N . SER A 1 99 ? 19.366 -8.139 3.799 1.00 73.38 99 SER A N 1
ATOM 805 C CA . SER A 1 99 ? 20.070 -8.179 5.085 1.00 73.38 99 SER A CA 1
ATOM 806 C C . SER A 1 99 ? 20.854 -9.473 5.322 1.00 73.38 99 SER A C 1
ATOM 808 O O . SER A 1 99 ? 21.721 -9.506 6.192 1.00 73.38 99 SER A O 1
ATOM 810 N N . CYS A 1 100 ? 20.564 -10.544 4.578 1.00 67.38 100 CYS A N 1
ATOM 811 C CA . CYS A 1 100 ? 21.209 -11.843 4.750 1.00 67.38 100 CYS A CA 1
ATOM 812 C C . CYS A 1 100 ? 22.388 -12.048 3.795 1.00 67.38 100 CYS A C 1
ATOM 814 O O . CYS A 1 100 ? 22.252 -11.956 2.579 1.00 67.38 100 CYS A O 1
ATOM 816 N N . LEU A 1 101 ? 23.537 -12.433 4.358 1.00 66.44 101 LEU A N 1
ATOM 817 C CA . LEU A 1 101 ? 24.736 -12.803 3.595 1.00 66.44 101 LEU A CA 1
ATOM 818 C C . LEU A 1 101 ? 24.602 -14.179 2.913 1.00 66.44 101 LEU A C 1
ATOM 820 O O . LEU A 1 101 ? 25.223 -14.415 1.880 1.00 66.44 101 LEU A O 1
ATOM 824 N N . LEU A 1 102 ? 23.787 -15.077 3.480 1.00 69.69 102 LEU A N 1
ATOM 825 C CA . LEU A 1 102 ? 23.458 -16.397 2.934 1.00 69.69 102 LEU A CA 1
ATOM 826 C C . LEU A 1 102 ? 21.945 -16.630 3.072 1.00 69.69 102 LEU A C 1
ATOM 828 O O . LEU A 1 102 ? 21.490 -17.052 4.135 1.00 69.69 102 LEU A O 1
ATOM 832 N N . PRO A 1 103 ? 21.145 -16.314 2.043 1.00 63.94 103 PRO A N 1
ATOM 833 C CA . PRO A 1 103 ? 19.702 -16.483 2.113 1.00 63.94 103 PRO A CA 1
ATOM 834 C C . PRO A 1 103 ? 19.343 -17.971 2.055 1.00 63.94 103 PRO A C 1
ATOM 836 O O . PRO A 1 103 ? 19.653 -18.659 1.081 1.00 63.94 103 PRO A O 1
ATOM 839 N N . ASN A 1 104 ? 18.652 -18.468 3.078 1.00 62.84 104 ASN A N 1
ATOM 840 C CA . ASN A 1 104 ? 18.006 -19.771 3.020 1.00 62.84 104 ASN A CA 1
ATOM 841 C C . ASN A 1 104 ? 16.570 -19.575 2.519 1.00 62.84 104 ASN A C 1
ATOM 843 O O . ASN A 1 104 ? 15.801 -18.777 3.048 1.00 62.84 104 ASN A O 1
ATOM 847 N N . ILE A 1 105 ? 16.205 -20.310 1.471 1.00 59.62 105 ILE A N 1
ATOM 848 C CA . ILE A 1 105 ? 14.889 -20.213 0.826 1.00 59.62 105 ILE A CA 1
ATOM 849 C C . ILE A 1 105 ? 13.769 -20.699 1.772 1.00 59.62 105 ILE A C 1
ATOM 851 O O . ILE A 1 105 ? 12.611 -20.365 1.544 1.00 59.62 105 ILE A O 1
ATOM 855 N N . LYS A 1 106 ? 14.105 -21.446 2.839 1.00 56.69 106 LYS A N 1
ATOM 856 C CA . LYS A 1 106 ? 13.144 -22.175 3.686 1.00 56.69 106 LYS A CA 1
ATOM 857 C C . LYS A 1 106 ? 13.072 -21.751 5.168 1.00 56.69 106 LYS A C 1
ATOM 859 O O . LYS A 1 106 ? 12.392 -22.421 5.932 1.00 56.69 106 LYS A O 1
ATOM 864 N N . GLY A 1 107 ? 13.735 -20.673 5.591 1.00 52.53 107 GLY A N 1
ATOM 865 C CA . GLY A 1 107 ? 13.678 -20.163 6.977 1.00 52.53 107 GLY A CA 1
ATOM 866 C C . GLY A 1 107 ? 14.854 -19.224 7.261 1.00 52.53 107 GLY A C 1
ATOM 867 O O . GLY A 1 107 ? 15.903 -19.379 6.650 1.00 52.53 107 GLY A O 1
ATOM 868 N N . GLU A 1 108 ? 14.797 -18.204 8.106 1.00 58.12 108 GLU A N 1
ATOM 869 C CA . GLU A 1 108 ? 13.923 -17.851 9.229 1.00 58.12 108 GLU A CA 1
ATOM 870 C C . GLU A 1 108 ? 13.868 -16.303 9.332 1.00 58.12 108 GLU A C 1
ATOM 872 O O . GLU A 1 108 ? 14.608 -15.609 8.634 1.00 58.12 108 GLU A O 1
ATOM 877 N N . ASP A 1 109 ? 12.986 -15.780 10.190 1.00 58.56 109 ASP A N 1
ATOM 878 C CA . ASP A 1 109 ? 12.807 -14.365 10.568 1.00 58.56 109 ASP A CA 1
ATOM 879 C C . ASP A 1 109 ? 12.557 -13.355 9.441 1.00 58.56 109 ASP A C 1
ATOM 881 O O . ASP A 1 109 ? 13.311 -12.416 9.166 1.00 58.56 109 ASP A O 1
ATOM 885 N N . TYR A 1 110 ? 11.377 -13.481 8.832 1.00 67.88 110 TYR A N 1
ATOM 886 C CA . TYR A 1 110 ? 10.774 -12.362 8.118 1.00 67.88 110 TYR A CA 1
ATOM 887 C C . TYR A 1 110 ? 10.364 -11.281 9.122 1.00 67.88 110 TYR A C 1
ATOM 889 O O . TYR A 1 110 ? 9.455 -11.476 9.924 1.00 67.88 110 TYR A O 1
ATOM 897 N N . VAL A 1 111 ? 10.986 -10.106 9.042 1.00 72.88 111 VAL A N 1
ATOM 898 C CA . VAL A 1 111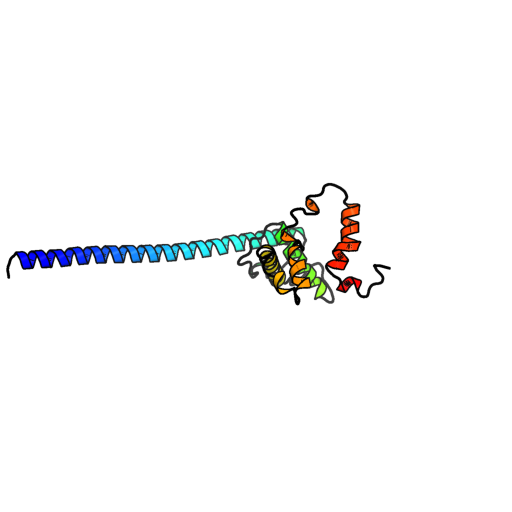 ? 10.586 -8.950 9.857 1.00 72.88 111 VAL A CA 1
ATOM 899 C C . VAL A 1 111 ? 9.347 -8.297 9.232 1.00 72.88 111 VAL A C 1
ATOM 901 O O . VAL A 1 111 ? 9.442 -7.318 8.485 1.00 72.88 111 VAL A O 1
ATOM 904 N N . LEU A 1 112 ? 8.166 -8.870 9.497 1.00 78.69 112 LEU A N 1
ATOM 905 C CA . LEU A 1 112 ? 6.887 -8.360 8.981 1.00 78.69 112 LEU A CA 1
ATOM 906 C C . LEU A 1 112 ? 6.555 -6.959 9.514 1.00 78.69 112 LEU A C 1
ATOM 908 O O . LEU A 1 112 ? 5.923 -6.181 8.803 1.00 78.69 112 LEU A O 1
ATOM 912 N N . GLU A 1 113 ? 7.018 -6.605 10.713 1.00 79.88 113 GLU A N 1
ATOM 913 C CA . GLU A 1 113 ? 6.757 -5.298 11.329 1.00 79.88 113 GLU A CA 1
ATOM 914 C C . GLU A 1 113 ? 7.246 -4.135 10.459 1.00 79.88 113 GLU A C 1
ATOM 916 O O . GLU A 1 113 ? 6.495 -3.201 10.185 1.00 79.88 113 GLU A O 1
ATOM 921 N N . ILE A 1 114 ? 8.472 -4.224 9.930 1.00 79.12 114 ILE A N 1
ATOM 922 C CA . ILE A 1 114 ? 9.029 -3.197 9.036 1.00 79.12 114 ILE A CA 1
ATOM 923 C C . ILE A 1 114 ? 8.164 -3.067 7.773 1.00 79.12 114 ILE A C 1
ATOM 925 O O . ILE A 1 114 ? 7.939 -1.964 7.272 1.00 79.12 114 ILE A O 1
ATOM 929 N N . ALA A 1 115 ? 7.665 -4.184 7.242 1.00 84.50 115 ALA A N 1
ATOM 930 C CA . ALA A 1 115 ? 6.817 -4.183 6.056 1.00 84.50 115 ALA A CA 1
ATOM 931 C C . ALA A 1 115 ? 5.416 -3.600 6.327 1.00 84.50 115 ALA A C 1
ATOM 933 O O . ALA A 1 115 ? 4.865 -2.918 5.461 1.00 84.50 115 ALA A O 1
ATOM 934 N N . ILE A 1 116 ? 4.857 -3.812 7.519 1.00 85.50 116 ILE A N 1
ATOM 935 C CA . ILE A 1 116 ? 3.562 -3.250 7.931 1.00 85.50 116 ILE A CA 1
ATOM 936 C C . ILE A 1 116 ? 3.674 -1.747 8.189 1.00 85.50 116 ILE A C 1
ATOM 938 O O . ILE A 1 116 ? 2.845 -0.994 7.679 1.00 85.50 116 ILE A O 1
ATOM 942 N N . SER A 1 117 ? 4.728 -1.290 8.869 1.00 84.06 117 SER A N 1
ATOM 943 C CA . SER A 1 117 ? 5.009 0.142 9.046 1.00 84.06 117 SER A CA 1
ATOM 944 C C . SER A 1 117 ? 5.153 0.851 7.695 1.00 84.06 117 SER A C 1
ATOM 946 O O . SER A 1 117 ? 4.541 1.893 7.460 1.00 84.06 117 SER A O 1
ATOM 948 N N . ARG A 1 118 ? 5.856 0.229 6.736 1.00 84.94 118 ARG A N 1
ATOM 949 C CA . ARG A 1 118 ? 5.935 0.724 5.348 1.00 84.94 118 ARG A CA 1
ATOM 950 C C . ARG A 1 118 ? 4.569 0.789 4.661 1.00 84.94 118 ARG A C 1
ATOM 952 O O . ARG A 1 118 ? 4.321 1.704 3.875 1.00 84.94 118 ARG A O 1
ATOM 959 N N . LEU A 1 119 ? 3.673 -0.163 4.932 1.00 85.50 119 LEU A N 1
ATOM 960 C CA . LEU A 1 119 ? 2.319 -0.150 4.374 1.00 85.50 119 LEU A CA 1
ATOM 961 C C . LEU A 1 119 ? 1.496 1.011 4.946 1.00 85.50 119 LEU A C 1
ATOM 963 O O . LEU A 1 119 ? 0.813 1.699 4.185 1.00 85.50 119 LEU A O 1
ATOM 967 N N . GLN A 1 120 ? 1.595 1.251 6.256 1.00 84.44 120 GLN A N 1
ATOM 968 C CA . GLN A 1 120 ? 0.945 2.376 6.930 1.00 84.44 120 GLN A CA 1
ATOM 969 C C . GLN A 1 120 ? 1.423 3.713 6.352 1.00 84.44 120 GLN A C 1
ATOM 971 O O . GLN A 1 120 ? 0.597 4.529 5.939 1.00 84.44 120 GLN A O 1
ATOM 976 N N . GLU A 1 121 ? 2.738 3.919 6.234 1.00 80.44 121 GLU A N 1
ATOM 977 C CA . GLU A 1 121 ? 3.313 5.124 5.623 1.00 80.44 121 GLU A CA 1
ATOM 978 C C . GLU A 1 121 ? 2.784 5.340 4.205 1.00 80.44 121 GLU A C 1
ATOM 980 O O . GLU A 1 121 ? 2.308 6.429 3.872 1.00 80.44 121 GLU A O 1
ATOM 985 N N . GLN A 1 122 ? 2.773 4.291 3.381 1.00 76.81 122 GLN A N 1
ATOM 986 C CA . GLN A 1 122 ? 2.264 4.397 2.022 1.00 76.81 122 GLN A CA 1
ATOM 987 C C . GLN A 1 122 ? 0.787 4.827 1.988 1.00 76.81 122 GLN A C 1
ATOM 989 O O . GLN A 1 122 ? 0.426 5.694 1.192 1.00 76.81 122 GLN A O 1
ATOM 994 N N . GLU A 1 123 ? -0.068 4.284 2.859 1.00 73.56 123 GLU A N 1
ATOM 995 C CA . GLU A 1 123 ? -1.469 4.713 2.954 1.00 73.56 123 GLU A CA 1
ATOM 996 C C . GLU A 1 123 ? -1.622 6.169 3.414 1.00 73.56 123 GLU A C 1
ATOM 998 O O . GLU A 1 123 ? -2.539 6.859 2.962 1.00 73.56 123 GLU A O 1
ATOM 1003 N N . THR A 1 124 ? -0.731 6.672 4.273 1.00 66.62 124 THR A N 1
ATOM 1004 C CA . THR A 1 124 ? -0.762 8.086 4.686 1.00 66.62 124 THR A CA 1
ATOM 1005 C C . THR A 1 124 ? -0.366 9.040 3.558 1.00 66.62 124 THR A C 1
ATOM 1007 O O . THR A 1 124 ? -0.978 10.102 3.423 1.00 66.62 124 THR A O 1
ATOM 1010 N N . ILE A 1 125 ? 0.583 8.646 2.702 1.00 65.88 125 ILE A N 1
ATOM 1011 C CA . ILE A 1 125 ? 1.030 9.436 1.545 1.00 65.88 125 ILE A CA 1
ATOM 1012 C C . ILE A 1 125 ? -0.095 9.552 0.507 1.00 65.88 125 ILE A C 1
ATOM 1014 O O . ILE A 1 125 ? -0.348 10.639 -0.009 1.00 65.88 125 ILE A O 1
ATOM 1018 N N . PHE A 1 126 ? -0.845 8.470 0.267 1.00 58.41 126 PHE A N 1
ATOM 1019 C CA . PHE A 1 126 ? -2.018 8.502 -0.617 1.00 58.41 126 PHE A CA 1
ATOM 1020 C C . PHE A 1 126 ? -3.178 9.350 -0.070 1.00 58.41 126 PHE A C 1
ATOM 1022 O O . PHE A 1 126 ? -3.966 9.870 -0.855 1.00 58.41 126 PHE A O 1
ATOM 1029 N N . LYS A 1 127 ? -3.289 9.517 1.255 1.00 61.16 127 LYS A N 1
ATOM 1030 C CA . LYS A 1 127 ? -4.341 10.330 1.895 1.00 61.16 127 LYS A CA 1
ATOM 1031 C C . LYS A 1 127 ? -4.003 11.826 1.988 1.00 61.16 127 LYS A C 1
ATOM 1033 O O . LYS A 1 127 ? -4.916 12.623 2.180 1.00 61.16 127 LYS A O 1
ATOM 1038 N N . LYS A 1 128 ? -2.733 12.230 1.846 1.00 57.12 128 LYS A N 1
ATOM 1039 C CA . LYS A 1 128 ? -2.292 13.643 1.887 1.00 57.12 128 LYS A CA 1
ATOM 1040 C C . LYS A 1 128 ? -1.546 14.076 0.608 1.00 57.12 128 LYS A C 1
ATOM 1042 O O . LYS A 1 128 ? -0.397 14.506 0.700 1.00 57.12 128 LYS A O 1
ATOM 1047 N N . PRO A 1 129 ? -2.160 14.005 -0.586 1.00 52.66 129 PRO A N 1
ATOM 1048 C CA . PRO A 1 129 ? -1.433 14.240 -1.834 1.00 52.66 129 PRO A CA 1
ATOM 1049 C C . PRO A 1 129 ? -1.051 15.710 -2.107 1.00 52.66 129 PRO A C 1
ATOM 1051 O O . PRO A 1 129 ? -0.187 15.942 -2.944 1.00 52.66 129 PRO A O 1
ATOM 1054 N N . SER A 1 130 ? -1.641 16.708 -1.433 1.00 55.38 130 SER A N 1
ATOM 1055 C CA . SER A 1 130 ? -1.646 18.089 -1.961 1.00 55.38 130 SER A CA 1
ATOM 1056 C C . SER A 1 130 ? -0.966 19.179 -1.120 1.00 55.38 130 SER A C 1
ATOM 1058 O O . SER A 1 130 ? -0.843 20.307 -1.593 1.00 55.38 130 SER A O 1
ATOM 1060 N N . HIS A 1 131 ? -0.487 18.912 0.100 1.00 54.62 131 HIS A N 1
ATOM 1061 C CA . HIS A 1 131 ? -0.078 20.019 0.988 1.00 54.62 131 HIS A CA 1
ATOM 1062 C C . HIS A 1 131 ? 1.382 20.501 0.824 1.00 54.62 131 HIS A C 1
ATOM 1064 O O . HIS A 1 131 ? 1.741 21.540 1.370 1.00 54.62 131 HIS A O 1
ATOM 1070 N N . ASN A 1 132 ? 2.247 19.798 0.082 1.00 59.69 132 ASN A N 1
ATOM 1071 C CA . ASN A 1 132 ? 3.697 20.067 0.131 1.00 59.69 132 ASN A CA 1
ATOM 1072 C C . ASN A 1 132 ? 4.308 20.767 -1.092 1.00 59.69 132 ASN A C 1
ATOM 1074 O O . ASN A 1 132 ? 5.447 21.213 -0.996 1.00 59.69 132 ASN A O 1
ATOM 1078 N N . LEU A 1 133 ? 3.595 20.923 -2.213 1.00 64.56 133 LEU A N 1
ATOM 1079 C CA . LEU A 1 133 ? 4.196 21.525 -3.417 1.00 64.56 133 LEU A CA 1
ATOM 1080 C C . LEU A 1 133 ? 4.506 23.020 -3.243 1.00 64.56 133 LEU A C 1
ATOM 1082 O O . LEU A 1 133 ? 5.511 23.505 -3.750 1.00 64.56 133 LEU A O 1
ATOM 1086 N N . LYS A 1 134 ? 3.699 23.736 -2.450 1.00 66.56 134 LYS A N 1
ATOM 1087 C CA . LYS A 1 134 ? 3.922 25.160 -2.150 1.00 66.56 134 LYS A CA 1
ATOM 1088 C C . LYS A 1 134 ? 5.196 25.422 -1.338 1.00 66.56 134 LYS A C 1
ATOM 1090 O O . LYS A 1 134 ? 5.733 26.515 -1.413 1.00 66.56 134 LYS A O 1
ATOM 1095 N N . ASN A 1 135 ? 5.689 24.425 -0.601 1.00 70.81 135 ASN A N 1
ATOM 1096 C CA . ASN A 1 135 ? 6.917 24.535 0.191 1.00 70.81 135 ASN A CA 1
ATOM 1097 C C . ASN A 1 135 ? 8.192 24.265 -0.630 1.00 70.81 135 ASN A C 1
ATOM 1099 O O . ASN A 1 135 ? 9.290 24.403 -0.099 1.00 70.81 135 ASN A O 1
ATOM 1103 N N . LEU A 1 136 ? 8.058 23.829 -1.890 1.00 73.00 136 LEU A N 1
ATOM 1104 C CA . LEU A 1 136 ? 9.191 23.513 -2.761 1.00 73.00 136 LEU A CA 1
ATOM 1105 C C . LEU A 1 136 ? 9.761 24.757 -3.455 1.00 73.00 136 LEU A C 1
ATOM 1107 O O . LEU A 1 136 ? 10.964 24.807 -3.697 1.00 73.00 136 LEU A O 1
ATOM 1111 N N . ALA A 1 137 ? 8.905 25.736 -3.762 1.00 80.56 137 ALA A N 1
ATOM 1112 C CA . ALA A 1 137 ? 9.300 26.957 -4.450 1.00 80.56 137 ALA A CA 1
ATOM 1113 C C . ALA A 1 137 ? 10.137 27.860 -3.537 1.00 80.56 137 ALA A C 1
ATOM 1115 O O . ALA A 1 137 ? 9.706 28.230 -2.443 1.00 80.56 137 ALA A O 1
ATOM 1116 N N . LYS A 1 138 ? 11.334 28.219 -3.999 1.00 82.38 138 LYS A N 1
ATOM 1117 C CA . LYS A 1 138 ? 12.275 29.097 -3.296 1.00 82.38 138 LYS A CA 1
ATOM 1118 C C . LYS A 1 138 ? 12.157 30.549 -3.737 1.00 82.38 138 LYS A C 1
ATOM 1120 O O . LYS A 1 138 ? 12.476 31.441 -2.954 1.00 82.38 138 LYS A O 1
ATOM 1125 N N . ASP A 1 139 ? 11.713 30.781 -4.968 1.00 85.31 139 ASP A N 1
ATOM 1126 C CA . ASP A 1 139 ? 11.560 32.110 -5.548 1.00 85.31 139 ASP A CA 1
ATOM 1127 C C . ASP A 1 139 ? 10.183 32.319 -6.207 1.00 85.31 139 ASP A C 1
ATOM 1129 O O . ASP A 1 139 ? 9.335 31.424 -6.282 1.00 85.31 139 ASP A O 1
ATOM 1133 N N . GLU A 1 140 ? 9.941 33.555 -6.643 1.00 84.38 140 GLU A N 1
ATOM 1134 C CA . GLU A 1 140 ? 8.683 33.968 -7.271 1.00 84.38 140 GLU A CA 1
ATOM 1135 C C . GLU A 1 140 ? 8.443 33.268 -8.620 1.00 84.38 140 GLU A C 1
ATOM 1137 O O . GLU A 1 140 ? 7.298 32.988 -8.978 1.00 84.38 140 GLU A O 1
ATOM 1142 N N . TYR A 1 141 ? 9.510 32.920 -9.345 1.00 84.56 141 TYR A N 1
ATOM 1143 C CA . TYR A 1 141 ? 9.408 32.219 -10.622 1.00 84.56 141 TYR A CA 1
ATOM 1144 C C . TYR A 1 141 ? 8.946 30.778 -10.406 1.00 84.56 141 TYR A C 1
ATOM 1146 O O . TYR A 1 141 ? 7.962 30.354 -11.008 1.00 84.56 141 TYR A O 1
ATOM 1154 N N . GLU A 1 142 ? 9.588 30.045 -9.498 1.00 86.81 142 GLU A N 1
ATOM 1155 C CA . GLU A 1 142 ? 9.216 28.687 -9.111 1.00 86.81 142 GLU A CA 1
ATOM 1156 C C . GLU A 1 142 ? 7.790 28.639 -8.550 1.00 86.81 142 GLU A C 1
ATOM 1158 O O . GLU A 1 142 ? 7.028 27.736 -8.895 1.00 86.81 142 GLU A O 1
ATOM 1163 N N . SER A 1 143 ? 7.383 29.642 -7.762 1.00 83.50 143 SER A N 1
ATOM 1164 C CA . SER A 1 143 ? 6.020 29.747 -7.221 1.00 83.50 143 SER A CA 1
ATOM 1165 C C . SER A 1 143 ? 4.958 29.816 -8.324 1.00 83.50 143 SER A C 1
ATOM 1167 O O . SER A 1 143 ? 3.935 29.127 -8.254 1.00 83.50 143 SER A O 1
ATOM 1169 N N . ASN A 1 144 ? 5.227 30.571 -9.393 1.00 85.44 144 ASN A N 1
ATOM 1170 C CA . ASN A 1 144 ? 4.334 30.644 -10.548 1.00 85.44 144 ASN A CA 1
ATOM 1171 C C . ASN A 1 144 ? 4.207 29.281 -11.254 1.00 85.44 144 ASN A C 1
ATOM 1173 O O . ASN A 1 144 ? 3.104 28.890 -11.647 1.00 85.44 144 ASN A O 1
ATOM 1177 N N . PHE A 1 145 ? 5.298 28.511 -11.337 1.00 83.19 145 PHE A N 1
ATOM 1178 C CA . PHE A 1 145 ? 5.294 27.171 -11.935 1.00 83.19 145 PHE A CA 1
ATOM 1179 C C . PHE A 1 145 ? 4.586 26.111 -11.088 1.00 83.19 145 PHE A C 1
ATOM 1181 O O . PHE A 1 145 ? 3.999 25.196 -11.663 1.00 83.19 145 PHE A O 1
ATOM 1188 N N . VAL A 1 146 ? 4.565 26.232 -9.754 1.00 83.38 146 VAL A N 1
ATOM 1189 C CA . VAL A 1 146 ? 3.893 25.257 -8.866 1.00 83.38 146 VAL A CA 1
ATOM 1190 C C . VAL A 1 146 ? 2.421 25.062 -9.243 1.00 83.38 146 VAL A C 1
ATOM 1192 O O . VAL A 1 146 ? 1.914 23.946 -9.158 1.00 83.38 146 VAL A O 1
ATOM 1195 N N . SER A 1 147 ? 1.747 26.115 -9.715 1.00 78.62 147 SER A N 1
ATOM 1196 C CA . SER A 1 147 ? 0.347 26.049 -10.160 1.00 78.62 147 SER A CA 1
ATOM 1197 C C . SER A 1 147 ? 0.116 25.172 -11.399 1.00 78.62 147 SER A C 1
ATOM 1199 O O . SER A 1 147 ? -0.994 24.697 -11.616 1.00 78.62 147 SER A O 1
ATOM 1201 N N . SER A 1 148 ? 1.157 24.953 -12.205 1.00 84.75 148 SER A N 1
ATOM 1202 C CA . SER A 1 148 ? 1.104 24.165 -13.442 1.00 84.75 148 SER A CA 1
ATOM 1203 C C . SER A 1 148 ? 1.542 22.709 -13.245 1.00 84.75 148 SER A C 1
ATOM 1205 O O . SER A 1 148 ? 1.465 21.910 -14.177 1.00 84.75 148 SER A O 1
ATOM 1207 N N . VAL A 1 149 ? 2.023 22.347 -12.050 1.00 84.94 149 VAL A N 1
ATOM 1208 C CA . VAL A 1 149 ? 2.478 20.988 -11.740 1.00 84.94 149 VAL A CA 1
ATOM 1209 C C . VAL A 1 149 ? 1.289 20.128 -11.330 1.00 84.94 149 VAL A C 1
ATOM 1211 O O . VAL A 1 149 ? 0.617 20.413 -10.343 1.00 84.94 149 VAL A O 1
ATOM 1214 N N . VAL A 1 150 ? 1.075 19.027 -12.051 1.00 83.69 150 VAL A N 1
ATOM 1215 C CA . VAL A 1 150 ? 0.034 18.045 -11.725 1.00 83.69 150 VAL A CA 1
ATOM 1216 C C . VAL A 1 150 ? 0.607 16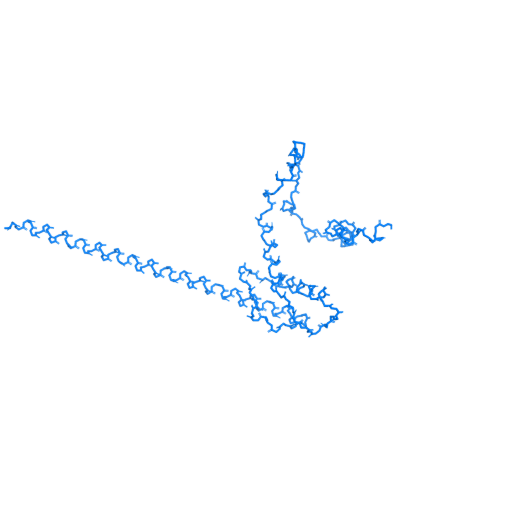.986 -10.775 1.00 83.69 150 VAL A C 1
ATOM 1218 O O . VAL A 1 150 ? 1.539 16.269 -11.157 1.00 83.69 150 VAL A O 1
ATOM 1221 N N . PRO A 1 151 ? 0.091 16.848 -9.541 1.00 80.62 151 PRO A N 1
ATOM 1222 C CA . PRO A 1 151 ? 0.538 15.809 -8.626 1.00 80.62 151 PRO A CA 1
ATOM 1223 C C . PRO A 1 151 ? 0.094 14.416 -9.105 1.00 80.62 151 PRO A C 1
ATOM 1225 O O . PRO A 1 151 ? -0.964 14.258 -9.716 1.00 80.62 151 PRO A O 1
ATOM 1228 N N . PRO A 1 152 ? 0.842 13.353 -8.759 1.00 80.69 152 PRO A N 1
ATOM 1229 C CA . PRO A 1 152 ? 0.553 11.997 -9.231 1.00 80.69 152 PRO A CA 1
ATOM 1230 C C . PRO A 1 152 ? -0.800 11.451 -8.748 1.00 80.69 152 PRO A C 1
ATOM 1232 O O . PRO A 1 152 ? -1.341 10.544 -9.368 1.00 80.69 152 PRO A O 1
ATOM 1235 N N . GLY A 1 153 ? -1.349 11.983 -7.648 1.00 77.12 153 GLY A N 1
ATOM 1236 C CA . GLY A 1 153 ? -2.672 11.606 -7.142 1.00 77.12 153 GLY A CA 1
ATOM 1237 C C . GLY A 1 153 ? -3.844 12.155 -7.964 1.00 77.12 153 GLY A C 1
ATOM 1238 O O . GLY A 1 153 ? -4.944 11.624 -7.854 1.00 77.12 153 GLY A O 1
ATOM 1239 N N . GLU A 1 154 ? -3.616 13.185 -8.785 1.00 83.25 154 GLU A N 1
ATOM 1240 C CA . GLU A 1 154 ? -4.628 13.775 -9.676 1.00 83.25 154 GLU A CA 1
ATOM 1241 C C . GLU A 1 154 ? -4.650 13.112 -11.059 1.00 83.25 154 GLU A C 1
ATOM 1243 O O . GLU A 1 154 ? -5.617 13.253 -11.809 1.00 83.25 154 GLU A O 1
ATOM 1248 N N . VAL A 1 155 ? -3.618 12.333 -11.396 1.00 85.69 155 VAL A N 1
ATOM 1249 C CA . VAL A 1 155 ? -3.590 11.537 -12.625 1.00 85.69 155 VAL A CA 1
ATOM 1250 C C . VAL A 1 155 ? -4.542 10.349 -12.455 1.00 85.69 155 VAL A C 1
ATOM 1252 O O . VAL A 1 155 ? -4.215 9.344 -11.828 1.00 85.69 155 VAL A O 1
ATOM 1255 N N . GLY A 1 156 ? -5.751 10.475 -13.003 1.00 87.31 156 GLY A N 1
ATOM 1256 C CA . GLY A 1 156 ? -6.856 9.523 -12.820 1.00 87.31 156 GLY A CA 1
ATOM 1257 C C . GLY A 1 156 ? -6.757 8.202 -13.593 1.00 87.31 156 GLY A C 1
ATOM 1258 O O . GLY A 1 156 ? -7.751 7.489 -13.670 1.00 87.31 156 GLY A O 1
ATOM 1259 N N . VAL A 1 157 ? -5.603 7.878 -14.184 1.00 91.50 157 VAL A N 1
ATOM 1260 C CA . VAL A 1 157 ? -5.395 6.666 -14.994 1.00 91.50 157 VAL A CA 1
ATOM 1261 C C . VAL A 1 157 ? -4.131 5.927 -14.563 1.00 91.50 157 VAL A C 1
ATOM 1263 O O . VAL A 1 157 ? -3.099 6.541 -14.286 1.00 91.50 157 VAL A O 1
ATOM 1266 N N . LYS A 1 158 ? -4.194 4.596 -14.514 1.00 90.56 158 LYS A N 1
ATOM 1267 C CA . LYS A 1 158 ? -3.065 3.706 -14.214 1.00 90.56 158 LYS A CA 1
ATOM 1268 C C . LYS A 1 158 ? -2.752 2.817 -15.413 1.00 90.56 158 LYS A C 1
ATOM 1270 O O . LYS A 1 158 ? -3.574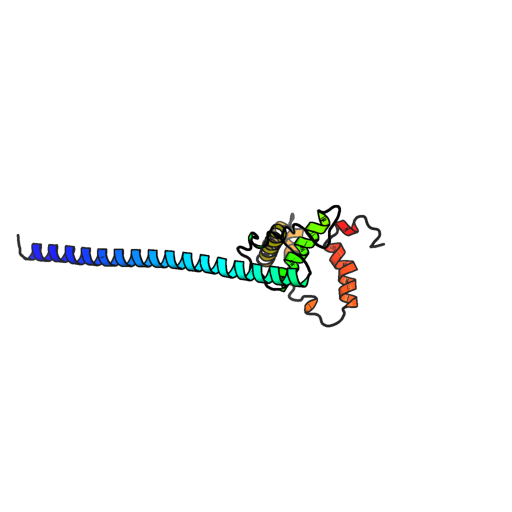 2.628 -16.300 1.00 90.56 158 LYS A O 1
ATOM 1275 N N . PHE A 1 159 ? -1.565 2.212 -15.413 1.00 91.06 159 PHE A N 1
ATOM 1276 C CA . PHE A 1 159 ? -1.176 1.238 -16.443 1.00 91.06 159 PHE A CA 1
ATOM 1277 C C . PHE A 1 159 ? -2.116 0.027 -16.523 1.00 91.06 159 PHE A C 1
ATOM 1279 O O . PHE A 1 159 ? -2.286 -0.525 -17.609 1.00 91.06 159 PHE A O 1
ATOM 1286 N N . ASP A 1 160 ? -2.736 -0.345 -15.399 1.00 90.00 160 ASP A N 1
ATOM 1287 C CA . ASP A 1 160 ? -3.731 -1.421 -15.315 1.00 90.00 160 ASP A CA 1
ATOM 1288 C C . ASP A 1 160 ? -5.033 -1.060 -16.061 1.00 90.00 160 ASP A C 1
ATOM 1290 O O . ASP A 1 160 ? -5.734 -1.950 -16.535 1.00 90.00 160 ASP A O 1
ATOM 1294 N N . ASP A 1 161 ? -5.335 0.236 -16.208 1.00 93.69 161 ASP A N 1
ATOM 1295 C CA . ASP A 1 161 ? -6.544 0.731 -16.881 1.00 93.69 161 ASP A CA 1
ATOM 1296 C C . ASP A 1 161 ? -6.366 0.815 -18.412 1.00 93.69 161 ASP A C 1
ATOM 1298 O O . ASP A 1 161 ? -7.330 1.009 -19.153 1.00 93.69 161 ASP A O 1
ATOM 1302 N N . ILE A 1 162 ? -5.132 0.667 -18.908 1.00 92.69 162 ILE A N 1
ATOM 1303 C CA . ILE A 1 162 ? -4.803 0.690 -20.336 1.00 92.69 162 ILE A CA 1
ATOM 1304 C C . ILE A 1 162 ? -4.775 -0.751 -20.851 1.00 92.69 162 ILE A C 1
ATOM 1306 O O . ILE A 1 162 ? -3.900 -1.533 -20.484 1.00 92.69 162 ILE A O 1
ATOM 1310 N N . GLY A 1 163 ? -5.702 -1.117 -21.735 1.00 92.88 163 GLY A N 1
ATOM 1311 C CA . GLY A 1 163 ? -5.700 -2.439 -22.372 1.00 92.88 163 GLY A CA 1
ATOM 1312 C C . GLY A 1 163 ? -4.533 -2.635 -23.354 1.00 92.88 163 GLY A C 1
ATOM 1313 O O . GLY A 1 163 ? -4.115 -1.691 -24.022 1.00 92.88 163 GLY A O 1
ATOM 1314 N N . ALA A 1 164 ? -4.056 -3.879 -23.485 1.00 95.00 164 ALA A N 1
ATOM 1315 C CA . ALA A 1 164 ? -2.984 -4.295 -24.405 1.00 95.00 164 ALA A CA 1
ATOM 1316 C C . ALA A 1 164 ? -1.623 -3.599 -24.157 1.00 95.00 164 ALA A C 1
ATOM 1318 O O . ALA A 1 164 ? -1.349 -3.139 -23.055 1.00 95.00 164 ALA A O 1
ATOM 1319 N N . LEU A 1 165 ? -0.746 -3.562 -25.173 1.00 94.69 165 LEU A N 1
ATOM 1320 C CA . LEU A 1 165 ? 0.556 -2.871 -25.152 1.00 94.69 165 LEU A CA 1
ATOM 1321 C C . LEU A 1 165 ? 1.547 -3.354 -24.080 1.00 94.69 165 LEU A C 1
ATOM 1323 O O . LEU A 1 165 ? 2.404 -2.589 -23.648 1.00 94.69 165 LEU A O 1
ATOM 1327 N N . GLU A 1 166 ? 1.483 -4.622 -23.675 1.00 94.88 166 GLU A N 1
ATOM 1328 C CA . GLU A 1 166 ? 2.324 -5.143 -22.586 1.00 94.88 166 GLU A CA 1
ATOM 1329 C C . GLU A 1 166 ? 3.828 -4.981 -22.842 1.00 94.88 166 GLU A C 1
ATOM 1331 O O . GLU A 1 166 ? 4.587 -4.637 -21.937 1.00 94.88 166 GLU A O 1
ATOM 1336 N N . GLU A 1 167 ? 4.267 -5.137 -24.091 1.00 95.31 167 GLU A N 1
ATOM 1337 C CA . GLU A 1 167 ? 5.667 -4.906 -24.458 1.00 95.31 167 GLU A CA 1
ATOM 1338 C C . GLU A 1 167 ? 6.073 -3.437 -24.308 1.00 95.31 167 GLU A C 1
ATOM 1340 O O . GLU A 1 167 ? 7.158 -3.143 -23.809 1.00 95.31 167 GLU A O 1
ATOM 1345 N N . VAL A 1 168 ? 5.183 -2.509 -24.669 1.00 96.06 168 VAL A N 1
ATOM 1346 C CA . VAL A 1 168 ? 5.431 -1.065 -24.562 1.00 96.06 168 VAL A CA 1
ATOM 1347 C C . VAL A 1 168 ? 5.391 -0.616 -23.104 1.00 96.06 168 VAL A C 1
ATOM 1349 O O . VAL A 1 168 ? 6.265 0.138 -22.682 1.00 96.06 168 VAL A O 1
ATOM 1352 N N . LYS A 1 169 ? 4.431 -1.101 -22.303 1.00 95.31 169 LYS A N 1
ATOM 1353 C CA . LYS A 1 169 ? 4.379 -0.828 -20.857 1.00 95.31 169 LYS A CA 1
ATOM 1354 C C . LYS A 1 169 ? 5.649 -1.315 -20.166 1.00 95.31 169 LYS A C 1
ATOM 1356 O O . LYS A 1 169 ? 6.208 -0.591 -19.344 1.00 95.31 169 LYS A O 1
ATOM 1361 N N . ARG A 1 170 ? 6.128 -2.512 -20.527 1.00 93.75 170 ARG A N 1
ATOM 1362 C CA . ARG A 1 170 ? 7.385 -3.074 -20.017 1.00 93.75 170 ARG A CA 1
ATOM 1363 C C . ARG A 1 170 ? 8.580 -2.201 -20.399 1.00 93.75 170 ARG A C 1
ATOM 1365 O O . ARG A 1 170 ? 9.323 -1.795 -19.511 1.00 93.75 170 ARG A O 1
ATOM 1372 N N . ALA A 1 171 ? 8.710 -1.842 -21.676 1.00 94.56 171 ALA A N 1
ATOM 1373 C CA . ALA A 1 171 ? 9.796 -0.984 -22.148 1.00 94.56 171 ALA A CA 1
ATOM 1374 C C . ALA A 1 171 ? 9.790 0.390 -21.458 1.00 94.56 171 ALA A C 1
ATOM 1376 O O . ALA A 1 171 ? 10.824 0.856 -20.989 1.00 94.56 171 ALA A O 1
ATOM 1377 N N . LEU A 1 172 ? 8.623 1.026 -21.322 1.00 95.56 172 LEU A N 1
ATOM 1378 C CA . LEU A 1 172 ? 8.497 2.305 -20.621 1.00 95.56 172 LEU A CA 1
ATOM 1379 C C . LEU A 1 172 ? 8.864 2.177 -19.136 1.00 95.56 172 LEU A C 1
ATOM 1381 O O . LEU A 1 172 ? 9.507 3.067 -18.572 1.00 95.56 172 LEU A O 1
ATOM 1385 N N . ASN A 1 173 ? 8.484 1.062 -18.506 1.00 92.56 173 ASN A N 1
ATOM 1386 C CA . ASN A 1 173 ? 8.843 0.793 -17.124 1.00 92.56 173 ASN A CA 1
ATOM 1387 C C . ASN A 1 173 ? 10.360 0.669 -16.943 1.00 92.56 173 ASN A C 1
ATOM 1389 O O . ASN A 1 173 ? 10.898 1.251 -16.010 1.00 92.56 173 ASN A O 1
ATOM 1393 N N . GLU A 1 174 ? 11.042 -0.039 -17.838 1.00 90.94 174 GLU A N 1
ATOM 1394 C CA . GLU A 1 174 ? 12.489 -0.268 -17.768 1.00 90.94 174 GLU A CA 1
ATOM 1395 C C . GLU A 1 174 ? 13.311 0.969 -18.145 1.00 90.94 174 GLU A C 1
ATOM 1397 O O . GLU A 1 174 ? 14.302 1.263 -17.481 1.00 90.94 174 GLU A O 1
ATOM 1402 N 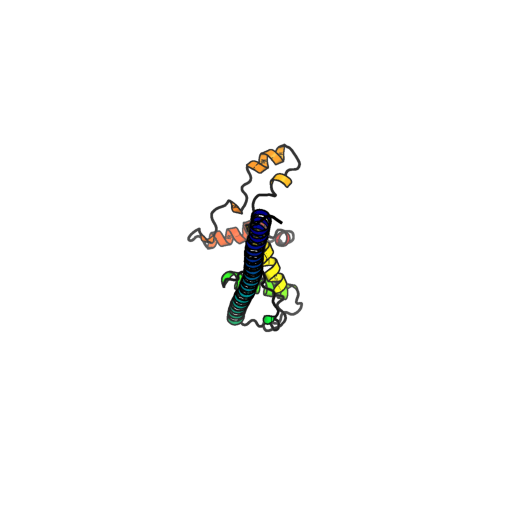N . LEU A 1 175 ? 12.896 1.712 -19.174 1.00 90.50 175 LEU A N 1
ATOM 1403 C CA . LEU A 1 175 ? 13.696 2.795 -19.755 1.00 90.50 175 LEU A CA 1
ATOM 1404 C C . LEU A 1 175 ? 13.435 4.166 -19.131 1.00 90.50 175 LEU A C 1
ATOM 1406 O O . LEU A 1 175 ? 14.322 5.014 -19.132 1.00 90.50 175 LEU A O 1
ATOM 1410 N N . VAL A 1 176 ? 12.225 4.412 -18.625 1.00 91.69 176 VAL A N 1
ATOM 1411 C CA . VAL A 1 176 ? 11.832 5.737 -18.118 1.00 91.69 176 VAL A CA 1
ATOM 1412 C C . VAL A 1 176 ? 11.480 5.667 -16.640 1.00 91.69 176 VAL A C 1
ATOM 1414 O O . VAL A 1 176 ? 12.085 6.352 -15.816 1.00 91.69 176 VAL A O 1
ATOM 1417 N N . ILE A 1 177 ? 10.519 4.816 -16.274 1.00 92.06 177 ILE A N 1
ATOM 1418 C CA . ILE A 1 177 ? 9.948 4.830 -14.920 1.00 92.06 177 ILE A CA 1
ATOM 1419 C C . ILE A 1 177 ? 10.961 4.340 -13.883 1.00 92.06 177 ILE A C 1
ATOM 1421 O O . ILE A 1 177 ? 11.090 4.946 -12.819 1.00 92.06 177 ILE A O 1
ATOM 1425 N N . LEU A 1 178 ? 11.665 3.242 -14.158 1.00 89.12 178 LEU A N 1
ATOM 1426 C CA . LEU A 1 178 ? 12.607 2.636 -13.224 1.00 89.12 178 LEU A CA 1
ATOM 1427 C C . LEU A 1 178 ? 13.833 3.538 -12.967 1.00 89.12 178 LEU A C 1
ATOM 1429 O O . LEU A 1 178 ? 14.113 3.770 -11.788 1.00 89.12 178 LEU A O 1
ATOM 1433 N N . PRO A 1 179 ? 14.484 4.138 -13.986 1.00 88.56 179 PRO A N 1
ATOM 1434 C CA . PRO A 1 179 ? 15.537 5.130 -13.771 1.00 88.56 179 PRO A CA 1
ATOM 1435 C C . PRO A 1 179 ? 15.081 6.349 -12.969 1.00 88.56 179 PRO A C 1
ATOM 1437 O O . PRO A 1 179 ? 15.803 6.798 -12.083 1.00 88.56 179 PRO A O 1
ATOM 1440 N N . MET A 1 180 ? 13.867 6.857 -13.212 1.00 90.56 180 MET A N 1
ATOM 1441 C CA . MET A 1 180 ? 13.327 7.983 -12.441 1.00 90.56 180 MET A CA 1
ATOM 1442 C C . MET A 1 180 ? 12.989 7.610 -10.990 1.00 90.56 180 MET A C 1
ATOM 1444 O O . MET A 1 180 ? 13.113 8.446 -10.098 1.00 90.56 180 MET A O 1
ATOM 1448 N N . ARG A 1 181 ? 12.538 6.374 -10.736 1.00 87.56 181 ARG A N 1
ATOM 1449 C CA . ARG A 1 181 ? 12.171 5.909 -9.387 1.00 87.56 181 ARG A CA 1
ATOM 1450 C C . ARG A 1 181 ? 13.363 5.505 -8.528 1.00 87.56 181 ARG A C 1
ATOM 1452 O O . ARG A 1 181 ? 13.263 5.614 -7.311 1.00 87.56 181 ARG A O 1
ATOM 1459 N N . ARG A 1 182 ? 14.418 4.966 -9.138 1.00 86.25 182 ARG A N 1
ATOM 1460 C CA . ARG A 1 182 ? 15.616 4.464 -8.452 1.00 86.25 182 ARG A CA 1
ATOM 1461 C C . ARG A 1 182 ? 16.889 4.961 -9.133 1.00 86.25 182 ARG A C 1
ATOM 1463 O O . ARG A 1 182 ? 17.644 4.144 -9.666 1.00 86.25 182 ARG A O 1
ATOM 1470 N N . PRO A 1 183 ? 17.129 6.283 -9.158 1.00 87.50 183 PRO A N 1
ATOM 1471 C CA . PRO A 1 183 ? 18.280 6.863 -9.852 1.00 87.50 183 PRO A CA 1
ATOM 1472 C C . PRO A 1 183 ? 19.619 6.286 -9.367 1.00 87.50 183 PRO A C 1
ATOM 1474 O O . PRO A 1 183 ? 20.570 6.167 -10.140 1.00 87.50 183 PRO A O 1
ATOM 1477 N N . GLU A 1 184 ? 19.693 5.844 -8.112 1.00 84.75 184 GLU A N 1
ATOM 1478 C CA . GLU A 1 184 ? 20.860 5.198 -7.520 1.00 84.75 184 GLU A CA 1
ATOM 1479 C C . GLU A 1 184 ? 21.299 3.929 -8.269 1.00 84.75 184 GLU A C 1
ATOM 1481 O O . GLU A 1 184 ? 22.499 3.703 -8.405 1.00 84.75 184 GLU A O 1
ATOM 1486 N N . LEU A 1 185 ? 20.371 3.155 -8.846 1.00 82.94 185 LEU A N 1
ATOM 1487 C CA . LEU A 1 185 ? 20.697 1.932 -9.594 1.00 82.94 185 LEU A CA 1
ATOM 1488 C C . LEU A 1 185 ? 21.306 2.216 -10.976 1.00 82.94 185 LEU A C 1
ATOM 1490 O O . LEU A 1 185 ? 21.973 1.354 -11.545 1.00 82.94 185 LEU A O 1
ATOM 1494 N N . PHE A 1 186 ? 21.094 3.420 -11.508 1.00 80.56 186 PHE A N 1
ATOM 1495 C CA . PHE A 1 186 ? 21.493 3.810 -12.866 1.00 80.56 186 PHE A CA 1
ATOM 1496 C C . PHE A 1 186 ? 22.620 4.844 -12.881 1.00 80.56 186 PHE A C 1
ATOM 1498 O O . PHE A 1 186 ? 23.158 5.149 -13.939 1.00 80.56 186 PHE A O 1
ATOM 1505 N N . SER A 1 187 ? 23.015 5.357 -11.715 1.00 74.88 187 SER A N 1
ATOM 1506 C CA . SER A 1 187 ? 24.071 6.369 -11.586 1.00 74.88 187 SER A CA 1
ATOM 1507 C C . SER A 1 187 ? 25.480 5.845 -11.900 1.00 74.88 187 SER A C 1
ATOM 1509 O O . SER A 1 187 ? 26.331 6.622 -12.320 1.00 74.88 187 SER A O 1
ATOM 1511 N N . HIS A 1 188 ? 25.727 4.539 -11.736 1.00 71.12 188 HIS A N 1
ATOM 1512 C CA . HIS A 1 188 ? 27.053 3.920 -11.918 1.00 71.12 188 HIS A CA 1
ATOM 1513 C C . HIS A 1 188 ? 27.075 2.770 -12.943 1.00 71.12 188 HIS A C 1
ATOM 1515 O O . HIS A 1 188 ? 28.137 2.225 -13.241 1.00 71.12 188 HIS A O 1
ATOM 1521 N N . GLY A 1 189 ? 25.916 2.370 -13.473 1.00 60.16 189 GLY A N 1
ATOM 1522 C CA . GLY A 1 189 ? 25.791 1.272 -14.430 1.00 60.16 189 GLY A CA 1
ATOM 1523 C C . GLY A 1 189 ? 25.781 1.772 -15.872 1.00 60.16 189 GLY A C 1
ATOM 1524 O O . GLY A 1 189 ? 25.069 2.714 -16.200 1.00 60.16 189 GLY A O 1
ATOM 1525 N N . ASN A 1 190 ? 26.497 1.089 -16.767 1.00 57.69 190 ASN A N 1
ATOM 1526 C CA . ASN A 1 190 ? 26.504 1.341 -18.218 1.00 57.69 190 ASN A CA 1
ATOM 1527 C C . ASN A 1 190 ? 25.173 0.928 -18.908 1.00 57.69 190 ASN A C 1
ATOM 1529 O O . ASN A 1 190 ? 25.175 0.534 -20.066 1.00 57.69 190 ASN A O 1
ATOM 1533 N N . LEU A 1 191 ? 24.049 0.942 -18.180 1.00 54.62 191 LEU A N 1
ATOM 1534 C CA . LEU A 1 191 ? 22.750 0.375 -18.577 1.00 54.62 191 LEU A CA 1
ATOM 1535 C C . LEU A 1 191 ? 21.907 1.312 -19.459 1.00 54.62 191 LEU A C 1
ATOM 1537 O O . LEU A 1 191 ? 20.842 0.914 -19.916 1.00 54.62 191 LEU A O 1
ATOM 1541 N N . LEU A 1 192 ? 22.368 2.544 -19.687 1.00 53.88 192 LEU A N 1
ATOM 1542 C CA . LEU A 1 192 ? 21.687 3.559 -20.502 1.00 53.88 192 LEU A CA 1
ATOM 1543 C C . LEU A 1 192 ? 22.583 4.122 -21.620 1.00 53.88 192 LEU A C 1
ATOM 1545 O O . LEU A 1 192 ? 22.335 5.230 -22.095 1.00 53.88 192 LEU A O 1
ATOM 1549 N N . ARG A 1 193 ? 23.646 3.405 -22.006 1.00 50.09 193 ARG A N 1
ATOM 1550 C CA . ARG A 1 193 ? 24.595 3.853 -23.030 1.00 50.09 193 ARG A CA 1
ATOM 1551 C C . ARG A 1 193 ? 24.500 3.033 -24.308 1.00 50.09 193 ARG A C 1
ATOM 1553 O O . ARG A 1 193 ? 24.318 1.803 -24.194 1.00 50.09 193 ARG A O 1
#

Foldseek 3Di:
DDPVVVVVVVVVVVVVVVVVVVVVVVVVVVVVVVVVVVVVVVVVQVVQLVQLLVLLVVLCVVQLHDEPCSVVADLPPDHDDNVLSNQLQVVLVVVQVVPDPDDDSRDDDRPSNVSSVVVVVVVVCLVPQPDCLCVVDPDPVSNVCSVVDDTPNNPPDDPVNDPDPPVVVVVCCVQPVVCVVCVVVVVPDPSND

Organism: NCBI:txid185542

Sequence (193 aa):
MTLETLFSSNFFTFFGSMAGLENKKMQKEEDLLRTFNKQVEEDRRIVISRSNLNELHKVMEEHELSCMDLLHVNTDGVILTKRKAEKVVGWAKNHYLSSCLLPNIKGEDYVLEIAISRLQEQETIFKKPSHNLKNLAKDEYESNFVSSVVPPGEVGVKFDDIGALEEVKRALNELVILPMRRPELFSHGNLLR